Protein AF-A0A945UBG1-F1 (afdb_monomer_lite)

Secondary structure (DSSP, 8-state):
----EEEEE---SSS---EEEE-----PPPSEEE-HHHHHTS-EE-GGG-EEEEEEETTEEEEEETT-SEEEEEEEEE-SS--TTPEEEEEEEEEEEE--SS--EEEEEE--GGGGSS--TT--SS---EE--HHHHSHHHH-TT-EEEEEEEE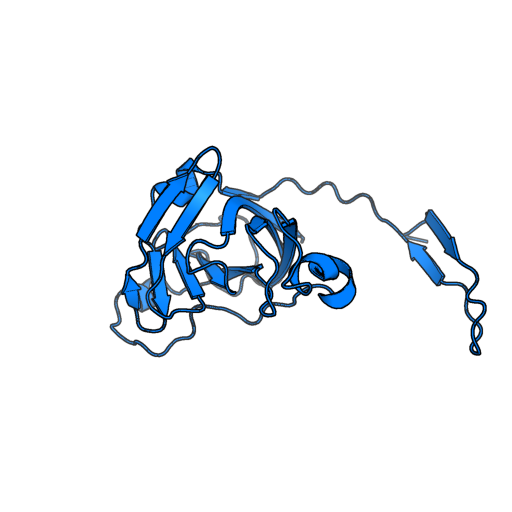EEEE--S-SEEEEEEESTTTTTTEEEEEEEEEEE-

Foldseek 3Di:
DQWDFPDWDADPDPDDDIDTDTDDDDPWDFPDKCFQVNVQVFWKAFQLGFTKDWDDDDLFIAIADDPGQKIWTPDKDFDPPADQPKKKKKWWKKWFQFADQKDKDKAKEADDPVVVPDSPSPDPLHDDKDWDPCVVQPVRNNHRHDGGDIHTTIIMDGHHDHRIMMMMMGIVSHPRRMGTGIMTMTIGD

Sequence (189 aa):
DKFEPVVSYENNGVRPSKVHIFKRKVELKPIIHLNQQNLSMTNYFGNFGKSCKAQIAGQGIKMECDSSPISCANQVLTFSEVAKSDLQFVLFHHINNKGTKTVSHASMKSMDVSLLNEKNKNSDPIPDTYILNQLVSNIYDLDVHRKDVDLIDISLQKMGSGKSVLFCMKGKLFEDNSLIEGAKVFNWK

pLDDT: mean 77.67, std 12.35, range [45.94, 94.12]

Structure (mmCIF, N/CA/C/O backbone):
data_AF-A0A945UBG1-F1
#
_entry.id   AF-A0A945UBG1-F1
#
loop_
_atom_site.group_PDB
_atom_site.id
_atom_site.type_symbol
_atom_site.label_atom_id
_atom_site.label_alt_id
_atom_site.label_comp_id
_atom_site.label_asym_id
_atom_site.label_entity_id
_atom_site.label_seq_id
_atom_site.pdbx_PDB_ins_code
_atom_site.Cartn_x
_atom_site.Cartn_y
_atom_site.Cartn_z
_atom_site.occupancy
_atom_site.B_iso_or_equiv
_atom_site.auth_seq_id
_atom_site.auth_comp_id
_atom_site.auth_asym_id
_atom_site.auth_atom_id
_atom_site.pdbx_PDB_model_num
ATOM 1 N N . ASP A 1 1 ? 25.593 -2.494 -22.805 1.00 49.12 1 ASP A N 1
ATOM 2 C CA . ASP A 1 1 ? 24.623 -3.602 -22.672 1.00 49.12 1 ASP A CA 1
ATOM 3 C C . ASP A 1 1 ? 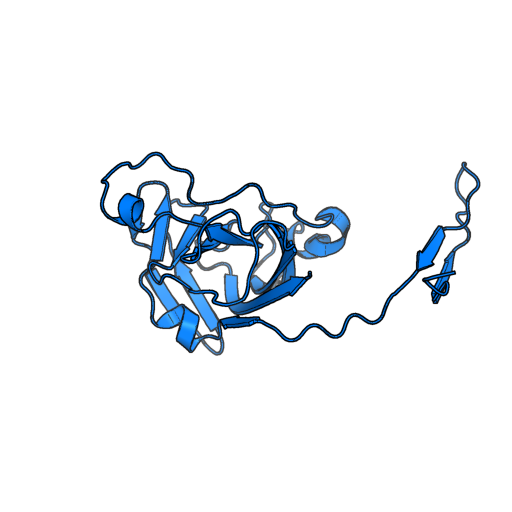24.434 -4.058 -21.230 1.00 49.12 1 ASP A C 1
ATOM 5 O O . ASP A 1 1 ? 25.110 -4.969 -20.782 1.00 49.12 1 ASP A O 1
ATOM 9 N N . LYS A 1 2 ? 23.554 -3.401 -20.457 1.00 53.53 2 LYS A N 1
ATOM 10 C CA . LYS A 1 2 ? 23.225 -3.814 -19.068 1.00 53.53 2 LYS A CA 1
ATOM 11 C C . LYS A 1 2 ? 21.831 -4.431 -18.917 1.00 53.53 2 LYS A C 1
ATOM 13 O O . LYS A 1 2 ? 21.455 -4.813 -17.812 1.00 53.53 2 LYS A O 1
ATOM 18 N N . PHE A 1 3 ? 21.071 -4.504 -20.004 1.00 53.41 3 PHE A N 1
ATOM 19 C CA . PHE A 1 3 ? 19.727 -5.053 -20.007 1.00 53.41 3 PHE A CA 1
ATOM 20 C C . PHE A 1 3 ? 19.468 -5.749 -21.340 1.00 53.41 3 PHE A C 1
ATOM 22 O O . PHE A 1 3 ? 19.683 -5.148 -22.391 1.00 53.41 3 PHE A O 1
ATOM 29 N N . GLU A 1 4 ? 18.995 -6.991 -21.291 1.00 58.69 4 GLU A N 1
ATOM 30 C CA . GLU A 1 4 ? 18.536 -7.706 -22.480 1.00 58.69 4 GLU A CA 1
ATOM 31 C C . GLU A 1 4 ? 17.057 -7.369 -22.744 1.00 58.69 4 GLU A C 1
ATOM 33 O O . GLU A 1 4 ? 16.262 -7.287 -21.794 1.00 58.69 4 GLU A O 1
ATOM 38 N N . PRO A 1 5 ? 16.666 -7.119 -24.007 1.00 58.59 5 PRO A N 1
ATOM 39 C CA . PRO A 1 5 ? 15.271 -6.902 -24.356 1.00 58.59 5 PRO A CA 1
ATOM 40 C C . PRO A 1 5 ? 14.502 -8.212 -24.165 1.00 58.59 5 PRO A C 1
ATOM 42 O O . PRO A 1 5 ? 14.772 -9.210 -24.824 1.00 58.59 5 PRO A O 1
ATOM 45 N N . VAL A 1 6 ? 13.523 -8.205 -23.264 1.00 60.06 6 VAL A N 1
ATOM 46 C CA . VAL A 1 6 ? 12.708 -9.390 -22.952 1.00 60.06 6 VAL A CA 1
ATOM 47 C C . VAL A 1 6 ? 11.572 -9.559 -23.952 1.00 60.06 6 VAL A C 1
ATOM 49 O O . VAL A 1 6 ? 11.112 -10.669 -24.187 1.00 60.06 6 VAL A O 1
ATOM 52 N N . VAL A 1 7 ? 11.101 -8.457 -24.534 1.00 64.44 7 VAL A N 1
ATOM 53 C CA . VAL A 1 7 ? 10.042 -8.445 -25.543 1.00 64.44 7 VAL A CA 1
ATOM 54 C C . VAL A 1 7 ? 10.109 -7.122 -26.308 1.00 64.44 7 VAL A C 1
ATOM 56 O O . VAL A 1 7 ? 10.505 -6.092 -25.753 1.00 64.44 7 VAL A O 1
ATOM 59 N N . SER A 1 8 ? 9.730 -7.151 -27.584 1.00 60.97 8 SER A N 1
ATOM 60 C CA . SER A 1 8 ? 9.598 -5.960 -28.425 1.00 60.97 8 SER A CA 1
ATOM 61 C C . SER A 1 8 ? 8.222 -5.964 -29.079 1.00 60.97 8 SER A C 1
ATOM 63 O O . SER A 1 8 ? 7.836 -6.970 -29.667 1.00 60.97 8 SER A O 1
ATOM 65 N N . TYR A 1 9 ? 7.494 -4.855 -28.976 1.00 65.31 9 TYR A N 1
ATOM 66 C CA . TYR A 1 9 ? 6.191 -4.694 -29.624 1.00 65.31 9 TYR A CA 1
ATOM 67 C C . TYR A 1 9 ? 6.296 -3.709 -30.784 1.00 65.31 9 TYR A C 1
ATOM 69 O O . TYR A 1 9 ? 6.924 -2.653 -30.652 1.00 65.31 9 TYR A O 1
ATOM 77 N N . GLU A 1 10 ? 5.652 -4.032 -31.904 1.00 60.25 10 GLU A N 1
ATOM 78 C CA . GLU A 1 10 ? 5.421 -3.066 -32.975 1.00 60.25 10 GLU A CA 1
ATOM 79 C C . GLU A 1 10 ? 4.203 -2.206 -32.629 1.00 60.25 10 GLU A C 1
ATOM 81 O O . GLU A 1 10 ? 3.125 -2.710 -32.315 1.00 60.25 10 GLU A O 1
ATOM 86 N N . ASN A 1 11 ? 4.397 -0.887 -32.634 1.00 55.72 11 ASN A N 1
ATOM 87 C CA . ASN A 1 11 ? 3.319 0.076 -32.470 1.00 55.72 11 ASN A CA 1
ATOM 88 C C . ASN A 1 11 ? 2.742 0.401 -33.853 1.00 55.72 11 ASN A C 1
ATOM 90 O O . ASN A 1 11 ? 3.417 1.037 -34.658 1.00 55.72 11 ASN A O 1
ATOM 94 N N . ASN A 1 12 ? 1.496 -0.006 -34.107 1.00 61.22 12 ASN A N 1
ATOM 95 C CA . ASN A 1 12 ? 0.795 0.230 -35.377 1.00 61.22 12 ASN A CA 1
ATOM 96 C C . ASN A 1 12 ? 0.107 1.614 -35.458 1.00 61.22 12 ASN A C 1
ATOM 98 O O . ASN A 1 12 ? -0.751 1.829 -36.310 1.00 61.22 12 ASN A O 1
ATOM 102 N N . GLY A 1 13 ? 0.427 2.548 -34.554 1.00 67.56 13 GLY A N 1
ATOM 103 C CA . GLY A 1 13 ? -0.081 3.925 -34.564 1.00 67.56 13 GLY A CA 1
ATOM 104 C C . GLY A 1 13 ? 0.720 4.904 -35.441 1.00 67.56 13 GLY A C 1
ATOM 105 O O . GLY A 1 13 ? 1.699 4.555 -36.088 1.00 67.56 13 GLY A O 1
ATOM 106 N N . VAL A 1 14 ? 0.328 6.186 -35.417 1.00 58.00 14 VAL A N 1
ATOM 107 C CA . VAL A 1 14 ? 0.830 7.278 -36.295 1.00 58.00 14 VAL A CA 1
ATOM 108 C C . VAL A 1 14 ? 2.257 7.766 -35.944 1.00 58.00 14 VAL A C 1
ATOM 110 O O . VAL A 1 14 ? 2.721 8.784 -36.448 1.00 58.00 14 VAL A O 1
ATOM 113 N N . ARG A 1 15 ? 2.999 7.073 -35.071 1.00 49.59 15 ARG A N 1
ATOM 114 C CA . ARG A 1 15 ? 4.408 7.391 -34.768 1.00 49.59 15 ARG A CA 1
ATOM 115 C C . ARG A 1 15 ? 5.256 6.120 -34.790 1.00 49.59 15 ARG A C 1
ATOM 117 O O . ARG A 1 15 ? 4.857 5.139 -34.164 1.00 49.59 15 ARG A O 1
ATOM 124 N N . PRO A 1 16 ? 6.441 6.131 -35.427 1.00 56.72 16 PRO A N 1
ATOM 125 C CA . PRO A 1 16 ? 7.322 4.981 -35.411 1.00 56.72 16 PRO A CA 1
ATOM 126 C C . PRO A 1 16 ? 8.044 4.941 -34.068 1.00 56.72 16 PRO A C 1
ATOM 128 O O . PRO A 1 16 ? 8.707 5.902 -33.683 1.00 56.72 16 PRO A O 1
ATOM 131 N N . SER A 1 17 ? 7.934 3.835 -33.345 1.00 55.47 17 SER A N 1
ATOM 132 C CA . SER A 1 17 ? 9.057 3.264 -32.590 1.00 55.47 17 SER A CA 1
ATOM 133 C C . SER A 1 17 ? 8.600 1.988 -31.900 1.00 55.47 17 SER A C 1
ATOM 135 O O . SER A 1 17 ? 7.594 1.956 -31.193 1.00 55.47 17 SER A O 1
ATOM 137 N N . LYS A 1 18 ? 9.356 0.917 -32.132 1.00 60.72 18 LYS A N 1
ATOM 138 C CA . LYS A 1 18 ? 9.233 -0.337 -31.395 1.00 60.72 18 LYS A CA 1
ATOM 139 C C . LYS A 1 18 ? 9.393 -0.051 -29.902 1.00 60.72 18 LYS A C 1
ATOM 141 O O . LYS A 1 18 ? 10.316 0.657 -29.502 1.00 60.72 18 LYS A O 1
ATOM 146 N N . VAL A 1 19 ? 8.499 -0.595 -29.081 1.00 60.91 19 VAL A N 1
ATOM 147 C CA . VAL A 1 19 ? 8.633 -0.515 -27.622 1.00 60.91 19 VAL A CA 1
ATOM 148 C C . VAL A 1 19 ? 9.476 -1.697 -27.177 1.00 60.91 19 VAL A C 1
ATOM 150 O O . VAL A 1 19 ? 9.047 -2.844 -27.301 1.00 60.91 19 VAL A O 1
ATOM 153 N N . HIS A 1 20 ? 10.670 -1.417 -26.664 1.00 65.94 20 HIS A N 1
ATOM 154 C CA . HIS A 1 20 ? 11.561 -2.424 -26.099 1.00 65.94 20 HIS A CA 1
ATOM 155 C C . HIS A 1 20 ? 11.391 -2.466 -24.582 1.00 65.94 20 HIS A C 1
ATOM 157 O O . HIS A 1 20 ? 11.593 -1.460 -23.901 1.00 65.94 20 HIS A O 1
ATOM 163 N N . ILE A 1 21 ? 11.028 -3.633 -24.047 1.00 65.94 21 ILE A N 1
ATOM 164 C CA . ILE A 1 21 ? 10.964 -3.845 -22.601 1.00 65.94 21 ILE A CA 1
ATOM 165 C C . ILE A 1 21 ? 12.249 -4.520 -22.151 1.00 65.94 21 ILE A C 1
ATOM 167 O O . ILE A 1 21 ? 12.529 -5.667 -22.495 1.00 65.94 21 ILE A O 1
ATOM 171 N N . PHE A 1 22 ? 12.989 -3.814 -21.315 1.00 68.44 22 PHE A N 1
ATOM 172 C CA . PHE A 1 22 ? 14.193 -4.296 -20.665 1.00 68.44 22 PHE A CA 1
ATOM 173 C C . PHE A 1 22 ? 13.849 -4.689 -19.231 1.00 68.44 22 PHE A C 1
ATOM 175 O O . PHE A 1 22 ? 13.296 -3.879 -18.486 1.00 68.44 22 PHE A O 1
ATOM 182 N N . LYS A 1 23 ? 14.155 -5.926 -18.827 1.00 64.62 23 LYS A N 1
ATOM 183 C CA . LYS A 1 23 ? 13.984 -6.361 -17.432 1.00 64.62 23 LYS A CA 1
ATOM 184 C C . LYS A 1 23 ? 15.342 -6.682 -16.834 1.00 64.62 23 LYS A C 1
ATOM 186 O O . LYS A 1 23 ? 16.200 -7.263 -17.488 1.00 64.62 23 LYS A O 1
ATOM 191 N N . ARG A 1 24 ? 15.519 -6.342 -15.562 1.00 63.97 24 ARG A N 1
ATOM 192 C CA . ARG A 1 24 ? 16.642 -6.807 -14.750 1.00 63.97 24 ARG A CA 1
ATOM 193 C C . ARG A 1 24 ? 16.079 -7.628 -13.612 1.00 63.97 24 ARG A C 1
ATOM 195 O O . ARG A 1 24 ? 15.171 -7.168 -12.923 1.00 63.97 24 ARG A O 1
ATOM 202 N N . LYS A 1 25 ? 16.616 -8.833 -13.411 1.00 68.56 25 LYS A N 1
ATOM 203 C CA . LYS A 1 25 ? 16.320 -9.591 -12.200 1.00 68.56 25 LYS A CA 1
ATOM 204 C C . LYS A 1 25 ? 16.902 -8.816 -11.026 1.00 68.56 25 LYS A C 1
ATOM 206 O O . LYS A 1 25 ? 18.102 -8.556 -10.964 1.00 68.56 25 LYS A O 1
ATOM 211 N N . VAL A 1 26 ? 16.016 -8.410 -10.140 1.00 64.81 26 VAL A N 1
ATOM 212 C CA . VAL A 1 26 ? 16.330 -7.651 -8.947 1.00 64.81 26 VAL A CA 1
ATOM 213 C C . VAL A 1 26 ? 15.961 -8.554 -7.776 1.00 64.81 26 VAL A C 1
ATOM 215 O O . VAL A 1 26 ? 14.788 -8.712 -7.452 1.00 64.81 26 VAL A O 1
ATOM 218 N N . GLU A 1 27 ? 16.953 -9.233 -7.199 1.00 73.88 27 GLU A N 1
ATOM 219 C CA . GLU A 1 27 ? 16.743 -10.014 -5.979 1.00 73.88 27 GLU A CA 1
ATOM 220 C C . GLU A 1 27 ? 16.746 -9.064 -4.784 1.00 73.88 27 GLU A C 1
ATOM 222 O O . GLU A 1 27 ? 17.784 -8.782 -4.192 1.00 73.88 27 GLU A O 1
ATOM 227 N N . LEU A 1 28 ? 15.566 -8.541 -4.452 1.00 77.94 28 LEU A N 1
ATOM 228 C CA . LEU A 1 28 ? 15.353 -7.782 -3.227 1.00 77.94 28 LEU A CA 1
ATOM 229 C C . LEU A 1 28 ? 14.648 -8.662 -2.212 1.00 77.94 28 LEU A C 1
ATOM 231 O O . LEU A 1 28 ? 13.561 -9.182 -2.463 1.00 77.94 28 LEU A O 1
ATOM 235 N N . LYS A 1 29 ? 15.261 -8.796 -1.038 1.00 85.75 29 LYS A N 1
ATOM 236 C CA . LYS A 1 29 ? 14.573 -9.314 0.141 1.00 85.75 29 LYS A CA 1
ATOM 237 C C . LYS A 1 29 ? 13.854 -8.151 0.825 1.00 85.75 29 LYS A C 1
ATOM 239 O O . LYS A 1 29 ? 14.426 -7.059 0.889 1.00 85.75 29 LYS A O 1
ATOM 244 N N . PRO A 1 30 ? 12.619 -8.353 1.312 1.00 89.19 30 PRO A N 1
ATOM 245 C CA . PRO A 1 30 ? 11.946 -7.314 2.065 1.00 89.19 30 PRO A CA 1
ATOM 246 C C . PRO A 1 30 ? 12.743 -7.033 3.340 1.00 89.19 30 PRO A C 1
ATOM 248 O O . PRO A 1 30 ? 13.136 -7.960 4.047 1.00 89.19 30 PRO A O 1
ATOM 251 N N . ILE A 1 31 ? 12.981 -5.756 3.624 1.00 89.81 31 ILE A N 1
ATOM 252 C CA . ILE A 1 31 ? 13.591 -5.316 4.884 1.00 89.81 31 ILE A CA 1
ATOM 253 C C . ILE A 1 31 ? 12.572 -5.373 6.027 1.00 89.81 31 ILE A C 1
ATOM 255 O O . ILE A 1 31 ? 12.950 -5.541 7.180 1.00 89.81 31 ILE A O 1
ATOM 259 N N . ILE A 1 32 ? 11.279 -5.258 5.698 1.00 89.50 32 ILE A N 1
ATOM 260 C CA . ILE A 1 32 ? 10.151 -5.404 6.618 1.00 89.50 32 ILE A CA 1
ATOM 261 C C . ILE A 1 32 ? 9.006 -6.118 5.901 1.00 89.50 32 ILE A C 1
ATOM 263 O O . ILE A 1 32 ? 8.709 -5.839 4.736 1.00 89.50 32 ILE A O 1
ATOM 267 N N . HIS A 1 33 ? 8.333 -7.002 6.635 1.00 92.38 33 HIS A N 1
ATOM 268 C CA . HIS A 1 33 ? 7.057 -7.595 6.259 1.00 92.38 33 HIS A CA 1
ATOM 269 C C . HIS A 1 33 ? 6.054 -7.332 7.384 1.00 92.38 33 HIS A C 1
ATOM 271 O O . HIS A 1 33 ? 6.176 -7.904 8.463 1.00 92.38 33 HIS A O 1
ATOM 277 N N . LEU A 1 34 ? 5.097 -6.439 7.137 1.00 91.06 34 LEU A N 1
ATOM 278 C CA . LEU A 1 34 ? 3.986 -6.154 8.036 1.00 91.06 34 LEU A CA 1
ATOM 279 C C . LEU A 1 34 ? 2.846 -7.106 7.687 1.00 91.06 34 LEU A C 1
ATOM 281 O O . LEU A 1 34 ? 2.142 -6.891 6.701 1.00 91.06 34 LEU A O 1
ATOM 285 N N . ASN A 1 35 ? 2.706 -8.176 8.464 1.00 90.12 35 ASN A N 1
ATOM 286 C CA . ASN A 1 35 ? 1.589 -9.108 8.339 1.00 90.12 35 ASN A CA 1
ATOM 287 C C . ASN A 1 35 ? 0.377 -8.633 9.163 1.00 90.12 35 ASN A C 1
ATOM 289 O O . ASN A 1 35 ? 0.442 -7.614 9.854 1.00 90.12 35 ASN A O 1
ATOM 293 N N . GLN A 1 36 ? -0.711 -9.406 9.138 1.00 88.88 36 GLN A N 1
ATOM 294 C CA . GLN A 1 36 ? -1.914 -9.141 9.929 1.00 88.88 36 GLN A CA 1
ATOM 295 C C . GLN A 1 36 ? -1.616 -8.825 11.400 1.00 88.88 36 GLN A C 1
ATOM 297 O O . GLN A 1 36 ? -2.142 -7.847 11.918 1.00 88.88 36 GLN A O 1
ATOM 302 N N . GLN A 1 37 ? -0.755 -9.606 12.061 1.00 85.12 37 GLN A N 1
ATOM 303 C CA . GLN A 1 37 ? -0.417 -9.406 13.470 1.00 85.12 37 GLN A CA 1
ATOM 304 C C . GLN A 1 37 ? 0.337 -8.088 13.685 1.00 85.12 37 GLN A C 1
ATOM 306 O O . GLN A 1 37 ? 0.026 -7.343 14.612 1.00 85.12 37 GLN A O 1
ATOM 311 N N . ASN A 1 38 ? 1.314 -7.771 12.829 1.00 87.56 38 ASN A N 1
ATOM 312 C CA . ASN A 1 38 ? 2.034 -6.499 12.904 1.00 87.56 38 ASN A CA 1
ATOM 313 C C . ASN A 1 38 ? 1.087 -5.312 12.728 1.00 87.56 38 ASN A C 1
ATOM 315 O O . ASN A 1 38 ? 1.205 -4.331 13.451 1.00 87.56 38 ASN A O 1
ATOM 319 N N . LEU A 1 39 ? 0.146 -5.417 11.792 1.00 85.94 39 LEU A N 1
ATOM 320 C CA . LEU A 1 39 ? -0.830 -4.370 11.523 1.00 85.94 39 LEU A CA 1
ATOM 321 C C . LEU A 1 39 ? -1.864 -4.261 12.662 1.00 85.94 39 LEU A C 1
ATOM 323 O O . LEU A 1 39 ? -2.184 -3.165 13.111 1.00 85.94 39 LEU A O 1
ATOM 327 N N . SER A 1 40 ? -2.336 -5.378 13.218 1.00 80.62 40 SER A N 1
ATOM 328 C CA . SER A 1 40 ? -3.372 -5.383 14.259 1.00 80.62 40 SER A CA 1
ATOM 329 C C . SER A 1 40 ? -2.886 -4.950 15.645 1.00 80.62 40 SER A C 1
ATOM 331 O O . SER A 1 40 ? -3.697 -4.545 16.469 1.00 80.62 40 SER A O 1
ATOM 333 N N . MET A 1 41 ? -1.587 -5.063 15.944 1.00 71.12 41 MET A N 1
ATOM 334 C CA . MET A 1 41 ? -1.031 -4.732 17.269 1.00 71.12 41 MET A CA 1
ATOM 335 C C . MET A 1 41 ? -0.884 -3.225 17.526 1.00 71.12 41 MET A C 1
ATOM 337 O O . MET A 1 41 ? -0.390 -2.829 18.583 1.00 71.12 41 MET A O 1
ATOM 341 N N . THR A 1 42 ? -1.282 -2.371 16.582 1.00 69.00 42 THR A N 1
ATOM 342 C CA . THR A 1 42 ? -1.020 -0.933 16.653 1.00 69.00 42 THR A CA 1
ATOM 343 C C . THR A 1 42 ? -2.311 -0.133 16.731 1.00 69.00 42 THR A C 1
ATOM 345 O O . THR A 1 42 ? -3.307 -0.446 16.081 1.00 69.00 42 THR A O 1
ATOM 348 N N . ASN A 1 43 ? -2.289 0.932 17.531 1.00 81.06 43 ASN A N 1
ATOM 349 C CA . ASN A 1 43 ? -3.299 1.974 17.421 1.00 81.06 43 ASN A CA 1
ATOM 350 C C . ASN A 1 43 ? -3.008 2.803 16.177 1.00 81.06 43 ASN A C 1
ATOM 352 O O . ASN A 1 43 ? -1.849 3.115 15.895 1.00 81.06 43 ASN A O 1
ATOM 356 N N . TYR A 1 44 ? -4.062 3.230 15.502 1.00 84.31 44 TYR A N 1
ATOM 357 C CA . TYR A 1 44 ? -3.952 4.054 14.315 1.00 84.31 44 TYR A CA 1
ATOM 358 C C . TYR A 1 44 ? -4.518 5.444 14.561 1.00 84.31 44 TYR A C 1
ATOM 360 O O . TYR A 1 44 ? -5.423 5.633 15.380 1.00 84.31 44 TYR A O 1
ATOM 368 N N . PHE A 1 45 ? -3.995 6.421 13.833 1.00 81.44 45 PHE A N 1
ATOM 369 C CA . PHE A 1 45 ? -4.534 7.771 13.818 1.00 81.44 45 PHE A CA 1
ATOM 370 C C . PHE A 1 45 ? -4.644 8.295 12.392 1.00 81.44 45 PHE A C 1
ATOM 372 O O . PHE A 1 45 ? -3.790 8.035 11.548 1.00 81.44 45 PHE A O 1
ATOM 379 N N . GLY A 1 46 ? -5.707 9.043 12.135 1.00 76.38 46 GLY A N 1
ATOM 380 C CA . GLY A 1 46 ? -5.934 9.736 10.881 1.00 76.38 46 GLY A CA 1
ATOM 381 C C . GLY A 1 46 ? -5.583 11.218 10.953 1.00 76.38 46 GLY A C 1
ATOM 382 O O . GLY A 1 46 ? -4.910 11.696 11.873 1.00 76.38 46 GLY A O 1
ATOM 383 N N . ASN A 1 47 ? -6.086 11.967 9.977 1.00 68.81 47 ASN A N 1
ATOM 384 C CA . ASN A 1 47 ? -5.919 13.407 9.878 1.00 68.81 47 ASN A CA 1
ATOM 385 C C . ASN A 1 47 ? -6.299 14.095 11.196 1.00 68.81 47 ASN A C 1
ATOM 387 O O . ASN A 1 47 ? -7.325 13.793 11.812 1.00 68.81 47 ASN A O 1
ATOM 391 N N . PHE A 1 48 ? -5.457 15.043 11.615 1.00 64.19 48 PHE A N 1
ATOM 392 C CA . PHE A 1 48 ? -5.616 15.824 12.847 1.00 64.19 48 PHE A CA 1
ATOM 393 C C . PHE A 1 48 ? -5.536 15.012 14.155 1.00 64.19 48 PHE A C 1
ATOM 395 O O . PHE A 1 48 ? -5.962 15.500 15.206 1.00 64.19 48 PHE A O 1
ATOM 402 N N . GLY A 1 49 ? -4.975 13.796 14.108 1.00 67.56 49 GLY A N 1
ATOM 403 C CA . GLY A 1 49 ? -4.729 12.954 15.284 1.00 67.56 49 GLY A CA 1
ATOM 404 C C . GLY A 1 49 ? -5.966 12.222 15.809 1.00 67.56 49 GLY A C 1
ATOM 405 O O . GLY A 1 49 ? -5.964 11.772 16.953 1.00 67.56 49 GLY A O 1
ATOM 406 N N . LYS A 1 50 ? -7.035 12.117 15.008 1.00 75.56 50 LYS A N 1
ATOM 407 C CA . LYS A 1 50 ? -8.223 11.329 15.368 1.00 75.56 50 LYS A CA 1
ATOM 408 C C . LYS A 1 50 ? -7.893 9.840 15.355 1.00 75.56 50 LYS A C 1
ATOM 410 O O . LYS A 1 50 ? -7.282 9.369 14.403 1.00 75.56 50 LYS A O 1
ATOM 415 N N . SER A 1 51 ? -8.315 9.100 16.374 1.00 80.44 51 SER A N 1
ATOM 416 C CA . SER A 1 51 ? -8.093 7.653 16.433 1.00 80.44 51 SER A CA 1
ATOM 417 C C . SER A 1 51 ? -8.851 6.922 15.325 1.00 80.44 51 SER A C 1
ATOM 419 O O . SER A 1 51 ? -10.009 7.227 15.050 1.00 80.44 51 SER A O 1
ATOM 421 N N . CYS A 1 52 ? -8.197 5.930 14.734 1.00 81.75 52 CYS A N 1
ATOM 422 C CA . CYS A 1 52 ? -8.806 4.957 13.839 1.00 81.75 52 CYS A CA 1
ATOM 423 C C . CYS A 1 52 ? -8.918 3.610 14.554 1.00 81.75 52 CYS A C 1
ATOM 425 O O . CYS A 1 52 ? -8.041 3.241 15.339 1.00 81.75 52 CYS A O 1
ATOM 427 N N . LYS A 1 53 ? -9.979 2.861 14.265 1.00 83.12 53 LYS A N 1
ATOM 428 C CA . LYS A 1 53 ? -10.177 1.506 14.781 1.00 83.12 53 LYS A CA 1
ATOM 429 C C . LYS A 1 53 ? -9.675 0.507 13.750 1.00 83.12 53 LYS A C 1
ATOM 431 O O . LYS A 1 53 ? -10.128 0.531 12.610 1.00 83.12 53 LYS A O 1
ATOM 436 N N . ALA A 1 54 ? -8.773 -0.376 14.161 1.00 85.94 54 ALA A N 1
ATOM 437 C CA . ALA A 1 54 ? -8.385 -1.543 13.382 1.00 85.94 54 ALA A CA 1
ATOM 438 C C . ALA A 1 54 ? -9.045 -2.789 13.978 1.00 85.94 54 ALA A C 1
ATOM 440 O O . ALA A 1 54 ? -9.067 -2.962 15.197 1.00 85.94 54 ALA A O 1
ATOM 441 N N . GLN A 1 55 ? -9.591 -3.648 13.124 1.00 87.62 55 GLN A N 1
ATOM 442 C CA . GLN A 1 55 ? -10.226 -4.901 13.517 1.00 87.62 55 GLN A CA 1
ATOM 443 C C . GLN A 1 55 ? -9.660 -6.040 12.679 1.00 87.62 55 GLN A C 1
ATOM 445 O O . GLN A 1 55 ? -9.488 -5.912 11.468 1.00 87.62 55 G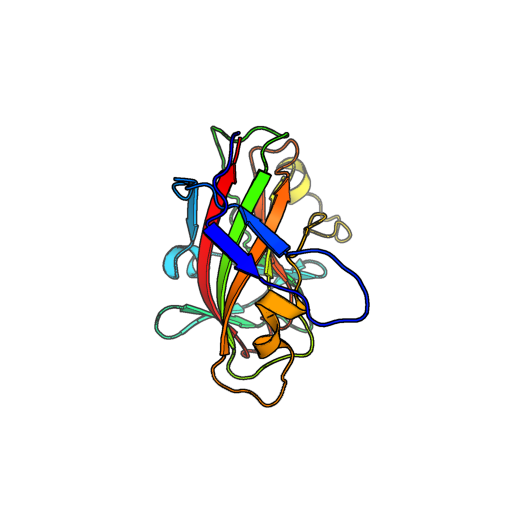LN A O 1
ATOM 450 N N . ILE A 1 56 ? -9.373 -7.165 13.327 1.00 89.25 56 ILE A N 1
ATOM 451 C CA . ILE A 1 56 ? -8.960 -8.389 12.643 1.00 89.25 56 ILE A CA 1
ATOM 452 C C . ILE A 1 56 ? -10.162 -8.940 11.872 1.00 89.25 56 ILE A C 1
ATOM 454 O O . ILE A 1 56 ? -11.229 -9.141 12.449 1.00 89.25 56 ILE A O 1
ATOM 458 N N . ALA A 1 57 ? -9.981 -9.206 10.580 1.00 88.44 57 ALA A N 1
ATOM 459 C CA . ALA A 1 57 ? -11.008 -9.768 9.714 1.00 88.44 57 ALA A CA 1
ATOM 460 C C . ALA A 1 57 ? -10.388 -10.837 8.803 1.00 88.44 57 ALA A C 1
ATOM 462 O O . ALA A 1 57 ? -9.606 -10.529 7.909 1.00 88.44 57 ALA A O 1
ATOM 463 N N . GLY A 1 58 ? -10.718 -12.112 9.024 1.00 88.50 58 GLY A N 1
ATOM 464 C CA . GLY A 1 58 ? -10.141 -13.210 8.242 1.00 88.50 58 GLY A CA 1
ATOM 465 C C . GLY A 1 58 ? -8.611 -13.235 8.329 1.00 88.50 58 GLY A C 1
ATOM 466 O O . GLY A 1 58 ? -8.065 -13.359 9.423 1.00 88.50 58 GLY A O 1
ATOM 467 N N . GLN A 1 59 ? -7.931 -13.110 7.184 1.00 88.12 59 GLN A N 1
ATOM 468 C CA . GLN A 1 59 ? -6.462 -13.091 7.082 1.00 88.12 59 GLN A CA 1
ATOM 469 C C . GLN A 1 59 ? -5.850 -11.679 7.081 1.00 88.12 59 GLN A C 1
ATOM 471 O O . GLN A 1 59 ? -4.630 -11.545 7.055 1.00 88.12 59 GLN A O 1
ATOM 476 N N . GLY A 1 60 ? -6.673 -10.629 7.143 1.00 90.81 60 GLY A N 1
ATOM 477 C CA . GLY A 1 60 ? -6.219 -9.240 7.132 1.00 90.81 60 GLY A CA 1
ATOM 478 C C . GLY A 1 60 ? -6.787 -8.408 8.278 1.00 90.81 60 GLY A C 1
ATOM 479 O O . GLY A 1 60 ? -7.347 -8.930 9.249 1.00 90.81 60 GLY A O 1
ATOM 480 N N . ILE A 1 61 ? -6.640 -7.092 8.167 1.00 90.00 61 ILE A N 1
ATOM 481 C CA . ILE A 1 61 ? -7.298 -6.126 9.046 1.00 90.00 61 ILE A CA 1
ATOM 482 C C . ILE A 1 61 ? -8.233 -5.225 8.243 1.00 90.00 61 ILE A C 1
ATOM 484 O O . ILE A 1 61 ? -7.943 -4.863 7.104 1.00 90.00 61 ILE A O 1
ATOM 488 N N . LYS A 1 62 ? -9.346 -4.831 8.852 1.00 89.00 62 LYS A N 1
ATOM 489 C CA . LYS A 1 62 ? -10.164 -3.712 8.389 1.00 89.00 62 LYS A CA 1
ATOM 490 C C . LYS A 1 62 ? -9.897 -2.498 9.253 1.00 89.00 62 LYS A C 1
ATOM 492 O O . LYS A 1 62 ? -9.621 -2.629 10.446 1.00 89.00 62 LYS A O 1
ATOM 497 N N . MET A 1 63 ? -9.978 -1.322 8.644 1.00 85.25 63 MET A N 1
ATOM 498 C CA . MET A 1 63 ? -9.737 -0.068 9.337 1.00 85.25 63 MET A CA 1
ATOM 499 C C . MET A 1 63 ? -10.864 0.930 9.103 1.00 85.25 63 MET A C 1
ATOM 501 O O . MET A 1 63 ? -11.290 1.185 7.977 1.00 85.25 63 MET A O 1
ATOM 505 N N . GLU A 1 64 ? -11.302 1.535 10.196 1.00 83.44 64 GLU A N 1
ATOM 506 C CA . GLU A 1 64 ? -12.342 2.547 10.232 1.00 83.44 64 GLU A CA 1
ATOM 507 C C . GLU A 1 64 ? -11.759 3.838 10.817 1.00 83.44 64 GLU A C 1
ATOM 509 O O . GLU A 1 64 ? -11.241 3.855 11.937 1.00 83.44 64 GLU A O 1
ATOM 514 N N . CYS A 1 65 ? -11.816 4.921 10.044 1.00 77.06 65 CYS A N 1
ATOM 515 C CA . CYS A 1 65 ? -11.349 6.242 10.447 1.00 77.06 65 CYS A CA 1
ATOM 516 C C . CYS A 1 65 ? -12.438 7.273 10.147 1.00 77.06 65 CYS A C 1
ATOM 518 O O . CYS A 1 65 ? -12.818 7.437 8.987 1.00 77.06 65 CYS A O 1
ATOM 520 N N . ASP A 1 66 ? -12.883 8.023 11.154 1.00 74.50 66 ASP A N 1
ATOM 521 C CA . ASP A 1 66 ? -13.919 9.045 10.980 1.00 74.50 66 ASP A CA 1
ATOM 522 C C . ASP A 1 66 ? -13.456 10.170 10.041 1.00 74.50 66 ASP A C 1
ATOM 524 O O . ASP A 1 66 ? -12.733 11.090 10.445 1.00 74.50 66 ASP A O 1
ATOM 528 N N . SER A 1 67 ? -13.918 10.124 8.785 1.00 68.44 67 SER A N 1
ATOM 529 C CA . SER A 1 67 ? -13.669 11.149 7.758 1.00 68.44 67 SER A CA 1
ATOM 530 C C . SER A 1 67 ? -12.182 11.450 7.518 1.00 68.44 67 SER A C 1
ATOM 532 O O . SER A 1 67 ? -11.809 12.596 7.255 1.00 68.44 67 SER A O 1
ATOM 534 N N . SER A 1 68 ? -11.317 10.435 7.613 1.00 71.88 68 SER A N 1
ATOM 535 C CA . SER A 1 68 ? -9.888 10.580 7.327 1.00 71.88 68 SER A CA 1
ATOM 536 C C . SER A 1 68 ? -9.476 9.760 6.101 1.00 71.88 68 SER A C 1
ATOM 538 O O . SER A 1 68 ? -9.546 8.535 6.153 1.00 71.88 68 SER A O 1
ATOM 540 N N . PRO A 1 69 ? -8.973 10.386 5.019 1.00 75.00 69 PRO A N 1
ATOM 541 C CA . PRO A 1 69 ? -8.415 9.678 3.862 1.00 75.00 69 PRO A CA 1
ATOM 542 C C . PRO A 1 69 ? -7.038 9.046 4.139 1.00 75.00 69 PRO A C 1
ATOM 544 O O . PRO A 1 69 ? -6.400 8.540 3.216 1.00 75.00 69 PRO A O 1
ATOM 547 N N . ILE A 1 70 ? -6.539 9.155 5.373 1.00 81.56 70 ILE A N 1
ATOM 548 C CA . ILE A 1 70 ? -5.208 8.731 5.807 1.00 81.56 70 ILE A CA 1
ATOM 549 C C . ILE A 1 70 ? -5.326 8.016 7.154 1.00 81.56 70 ILE A C 1
ATOM 551 O O . ILE A 1 70 ? -6.102 8.439 8.012 1.00 81.56 70 ILE A O 1
ATOM 555 N N . SER A 1 71 ? -4.518 6.981 7.354 1.00 83.75 71 SER A N 1
ATOM 556 C CA . SER A 1 71 ? -4.311 6.326 8.641 1.00 83.75 71 SER A CA 1
ATOM 557 C C . SER A 1 71 ? -2.843 5.964 8.805 1.00 83.75 71 SER A C 1
ATOM 559 O O . SER A 1 71 ? -2.257 5.342 7.921 1.00 83.75 71 SER A O 1
ATOM 561 N N . CYS A 1 72 ? -2.245 6.334 9.928 1.00 84.75 72 CYS A N 1
ATOM 562 C CA . CYS A 1 72 ? -0.873 6.004 10.271 1.00 84.75 72 CYS A CA 1
ATOM 563 C C . CYS A 1 72 ? -0.828 5.132 11.520 1.00 84.75 72 CYS A C 1
ATOM 565 O O . CYS A 1 72 ? -1.544 5.382 12.492 1.00 84.75 72 CYS A O 1
ATOM 567 N N . ALA A 1 73 ? 0.017 4.104 11.489 1.00 86.06 73 ALA A N 1
ATOM 568 C CA . ALA A 1 73 ? 0.281 3.264 12.644 1.00 86.06 73 ALA A CA 1
ATOM 569 C C . ALA A 1 73 ? 1.078 4.073 13.668 1.00 86.06 73 ALA A C 1
ATOM 571 O O . ALA A 1 73 ? 2.117 4.627 13.332 1.00 86.06 73 ALA A O 1
ATOM 572 N N . ASN A 1 74 ? 0.653 4.092 14.931 1.00 78.69 74 ASN A N 1
ATOM 573 C CA . ASN A 1 74 ? 1.435 4.706 16.013 1.00 78.69 74 ASN A CA 1
ATOM 574 C C . ASN A 1 74 ? 2.746 3.956 16.310 1.00 78.69 74 ASN A C 1
ATOM 576 O O . ASN A 1 74 ? 3.580 4.444 17.071 1.00 78.69 74 ASN A O 1
ATOM 580 N N . GLN A 1 75 ? 2.936 2.763 15.742 1.00 81.50 75 GLN A N 1
ATOM 581 C CA . GLN A 1 75 ? 4.183 2.025 15.865 1.00 81.50 75 GLN A CA 1
ATOM 582 C C . GLN A 1 75 ? 5.261 2.631 14.965 1.00 81.50 75 GLN A C 1
ATOM 584 O O . GLN A 1 75 ? 5.126 2.691 13.744 1.00 81.50 75 GLN A O 1
ATOM 589 N N . VAL A 1 76 ? 6.376 3.004 15.586 1.00 81.50 76 VAL A N 1
ATOM 590 C CA . VAL A 1 76 ? 7.582 3.435 14.883 1.00 81.50 76 VAL A CA 1
ATOM 591 C C . VAL A 1 76 ? 8.356 2.210 14.400 1.00 81.50 76 VAL A C 1
ATOM 593 O O . VAL A 1 76 ? 8.670 1.310 15.180 1.00 81.50 76 VAL A O 1
ATOM 596 N N . LEU A 1 77 ? 8.692 2.199 13.113 1.00 85.56 77 LEU A N 1
ATOM 597 C CA . LEU A 1 77 ? 9.595 1.232 12.497 1.00 85.56 77 LEU A CA 1
ATOM 598 C C . LEU A 1 77 ? 11.020 1.784 12.512 1.00 85.56 77 LEU A C 1
ATOM 600 O O . LEU A 1 77 ? 11.233 2.974 12.270 1.00 85.56 77 LEU A O 1
ATOM 604 N N . THR A 1 78 ? 12.000 0.925 12.781 1.00 84.38 78 THR A N 1
ATOM 605 C CA . THR A 1 78 ? 13.416 1.299 12.806 1.00 84.38 78 THR A CA 1
ATOM 606 C C . THR A 1 78 ? 14.209 0.540 11.756 1.00 84.38 78 THR A C 1
ATOM 608 O O . THR A 1 78 ? 14.052 -0.666 11.579 1.00 84.38 78 THR A O 1
ATOM 611 N N . PHE A 1 79 ? 15.089 1.260 11.063 1.00 82.94 79 PHE A N 1
ATOM 612 C CA . PHE A 1 79 ? 15.929 0.704 10.006 1.00 82.94 79 PHE A CA 1
ATOM 613 C C . PHE A 1 79 ? 17.399 0.990 10.310 1.00 82.94 79 PHE A C 1
ATOM 615 O O . PHE A 1 79 ? 17.819 2.146 10.363 1.00 82.94 79 PHE A O 1
ATOM 622 N N . SER A 1 80 ? 18.191 -0.060 10.528 1.00 75.62 80 SER A N 1
ATOM 623 C CA . SER A 1 80 ? 19.624 0.059 10.826 1.00 75.62 80 SER A CA 1
ATOM 624 C C . SER A 1 80 ? 20.483 0.308 9.581 1.00 75.62 80 SER A C 1
ATOM 626 O O . SER A 1 80 ? 21.529 0.941 9.691 1.00 75.62 80 SER A O 1
ATOM 628 N N . GLU A 1 81 ? 20.040 -0.145 8.403 1.00 79.06 81 GLU A N 1
ATOM 629 C CA . GLU A 1 81 ? 20.842 -0.186 7.166 1.00 79.06 81 GLU A CA 1
ATOM 630 C C . GLU A 1 81 ? 20.165 0.491 5.957 1.00 79.06 81 GLU A C 1
ATOM 632 O O . GLU A 1 81 ? 20.275 0.021 4.821 1.00 79.06 81 GLU A O 1
ATOM 637 N N . VAL A 1 82 ? 19.443 1.591 6.190 1.00 84.94 82 VAL A N 1
ATOM 638 C CA . VAL A 1 82 ? 18.815 2.395 5.127 1.00 84.94 82 VAL A CA 1
ATOM 639 C C . VAL A 1 82 ? 19.450 3.781 5.101 1.00 84.94 82 VAL A C 1
ATOM 641 O O . VAL A 1 82 ? 19.419 4.500 6.101 1.00 84.94 82 VAL A O 1
ATOM 644 N N . ALA A 1 83 ? 20.037 4.160 3.965 1.00 84.06 83 ALA A N 1
ATOM 645 C CA . ALA A 1 83 ? 20.593 5.494 3.777 1.00 84.06 83 ALA A CA 1
ATOM 646 C C . ALA A 1 83 ? 19.539 6.467 3.230 1.00 84.06 83 ALA A C 1
ATOM 648 O O . ALA A 1 83 ? 18.567 6.086 2.579 1.00 84.06 83 ALA A O 1
ATOM 649 N N . LYS A 1 84 ? 19.765 7.769 3.445 1.00 80.25 84 LYS A N 1
ATOM 650 C CA . LYS A 1 84 ? 18.865 8.845 2.989 1.00 80.25 84 LYS A CA 1
ATOM 651 C C . LYS A 1 84 ? 18.626 8.838 1.474 1.00 80.25 84 LYS A C 1
ATOM 653 O O . LYS A 1 84 ? 17.571 9.275 1.014 1.00 80.25 84 LYS A O 1
ATOM 658 N N . SER A 1 85 ? 19.628 8.414 0.708 1.00 84.31 85 SER A N 1
ATOM 659 C CA . SER A 1 85 ? 19.585 8.334 -0.752 1.00 84.31 85 SER A CA 1
ATOM 660 C C . SER A 1 85 ? 18.817 7.128 -1.274 1.00 84.31 85 SER A C 1
ATOM 662 O O . SER A 1 85 ? 18.411 7.161 -2.436 1.00 84.31 85 SER A O 1
ATOM 664 N N . ASP A 1 86 ? 18.636 6.099 -0.446 1.00 86.75 86 ASP A N 1
ATOM 665 C CA . ASP A 1 86 ? 18.098 4.828 -0.898 1.00 86.75 86 ASP A CA 1
ATOM 666 C C . ASP A 1 86 ? 16.623 4.960 -1.288 1.00 86.75 86 ASP A C 1
ATOM 668 O O . ASP A 1 86 ? 15.841 5.708 -0.680 1.00 86.75 86 ASP A O 1
ATOM 672 N N . LEU A 1 87 ? 16.240 4.200 -2.310 1.00 88.00 87 LEU A N 1
ATOM 673 C CA . LEU A 1 87 ? 14.874 4.155 -2.802 1.00 88.00 87 LEU A CA 1
ATOM 674 C C . LEU A 1 87 ? 14.115 3.028 -2.100 1.00 88.00 87 LEU A C 1
ATOM 676 O O . LEU A 1 87 ? 14.493 1.860 -2.191 1.00 88.00 87 LEU A O 1
ATOM 680 N N . GLN A 1 88 ? 13.022 3.380 -1.426 1.00 88.94 88 GLN A N 1
ATOM 681 C CA . GLN A 1 88 ? 12.101 2.417 -0.840 1.00 88.94 88 GLN A CA 1
ATOM 682 C C . GLN A 1 88 ? 10.986 2.077 -1.819 1.00 88.94 88 GLN A C 1
ATOM 684 O O . GLN A 1 88 ? 10.365 2.970 -2.401 1.00 88.94 88 GLN A O 1
ATOM 689 N N . PHE A 1 89 ? 10.702 0.783 -1.916 1.00 90.44 89 PHE A N 1
ATOM 690 C CA . PHE A 1 89 ? 9.535 0.238 -2.596 1.00 90.44 89 PHE A CA 1
ATOM 691 C C . PHE A 1 89 ? 8.620 -0.336 -1.527 1.00 90.44 89 PHE A C 1
ATOM 693 O O . PHE A 1 89 ? 9.049 -1.196 -0.753 1.00 90.44 89 PHE A O 1
ATOM 700 N N . VAL A 1 90 ? 7.375 0.122 -1.478 1.00 91.81 90 VAL A N 1
ATOM 701 C CA . VAL A 1 90 ? 6.361 -0.472 -0.607 1.00 91.81 90 VAL A CA 1
ATOM 702 C C . VAL A 1 90 ? 5.352 -1.185 -1.487 1.00 91.81 90 VAL A C 1
ATOM 704 O O . VAL A 1 90 ? 4.715 -0.557 -2.328 1.00 91.81 90 VAL A O 1
ATOM 707 N N . LEU A 1 91 ? 5.243 -2.497 -1.300 1.00 93.12 91 LEU A N 1
ATOM 708 C CA . LEU A 1 91 ? 4.173 -3.309 -1.862 1.00 93.12 91 LEU A CA 1
ATOM 709 C C . LEU A 1 91 ? 3.077 -3.410 -0.816 1.00 93.12 91 LEU A C 1
ATOM 711 O O . LEU A 1 91 ? 3.301 -3.974 0.256 1.00 93.12 91 LEU A O 1
ATOM 715 N N . PHE A 1 92 ? 1.922 -2.850 -1.124 1.00 92.12 92 PHE A N 1
ATOM 716 C CA . PHE A 1 92 ? 0.767 -2.829 -0.249 1.00 92.12 92 PHE A CA 1
ATOM 717 C C . PHE A 1 92 ? -0.313 -3.738 -0.820 1.00 92.12 92 PHE A C 1
ATOM 719 O O . PHE A 1 92 ? -0.789 -3.503 -1.925 1.00 92.12 92 PHE A O 1
ATOM 726 N N . HIS A 1 93 ? -0.651 -4.796 -0.087 1.00 92.94 93 HIS A N 1
ATOM 727 C CA . HIS A 1 93 ? -1.591 -5.816 -0.532 1.00 92.94 93 HIS A CA 1
ATOM 728 C C . HIS A 1 93 ? -2.906 -5.676 0.226 1.00 92.94 93 HIS A C 1
ATOM 730 O O . HIS A 1 93 ? -2.940 -5.747 1.462 1.00 92.94 93 HIS A O 1
ATOM 736 N N . HIS A 1 94 ? -3.979 -5.447 -0.522 1.00 91.88 94 HIS A N 1
ATOM 737 C CA . HIS A 1 94 ? -5.311 -5.284 0.025 1.00 91.88 94 HIS A CA 1
ATOM 738 C C . HIS A 1 94 ? -6.394 -5.726 -0.967 1.00 91.88 94 HIS A C 1
ATOM 740 O O . HIS A 1 94 ? -6.197 -5.708 -2.179 1.00 91.88 94 HIS A O 1
ATOM 746 N N . ILE A 1 95 ? -7.553 -6.098 -0.430 1.00 91.38 95 ILE A N 1
ATOM 747 C CA . ILE A 1 95 ? -8.730 -6.515 -1.189 1.00 91.38 95 ILE A CA 1
ATOM 748 C C . ILE A 1 95 ? -9.848 -5.516 -0.930 1.00 91.38 95 ILE A C 1
ATOM 750 O O . ILE A 1 95 ? -10.318 -5.376 0.201 1.00 91.38 95 ILE A O 1
ATOM 754 N N . ASN A 1 96 ? -10.306 -4.840 -1.976 1.00 89.31 96 ASN A N 1
ATOM 755 C CA . ASN A 1 96 ? -11.430 -3.919 -1.887 1.00 89.31 96 ASN A CA 1
ATOM 756 C C . ASN A 1 96 ? -12.763 -4.655 -2.099 1.00 89.31 96 ASN A C 1
ATOM 758 O O . ASN A 1 96 ? -12.939 -5.323 -3.113 1.00 89.31 96 ASN A O 1
ATOM 762 N N . ASN A 1 97 ? -13.754 -4.458 -1.222 1.00 89.69 97 ASN A N 1
ATOM 763 C CA . ASN A 1 97 ? -15.118 -4.972 -1.414 1.00 89.69 97 ASN A CA 1
ATOM 764 C C . ASN A 1 97 ? -15.707 -4.463 -2.743 1.00 89.69 97 ASN A C 1
ATOM 766 O O . ASN A 1 97 ? -16.428 -5.187 -3.429 1.00 89.69 97 ASN A O 1
ATOM 770 N N . LYS A 1 98 ? -15.416 -3.202 -3.096 1.00 89.25 98 LYS A N 1
ATOM 771 C CA . LYS A 1 98 ? -15.707 -2.594 -4.400 1.00 89.25 98 LYS A CA 1
ATOM 772 C C . LYS A 1 98 ? -14.637 -1.583 -4.810 1.00 89.25 98 LYS A C 1
ATOM 774 O O . LYS A 1 98 ? -14.005 -0.983 -3.938 1.00 89.25 98 LYS A O 1
ATOM 779 N N . GLY A 1 99 ? -14.485 -1.340 -6.111 1.00 85.56 99 GLY A N 1
ATOM 780 C CA . GLY A 1 99 ? -13.597 -0.289 -6.610 1.00 85.56 99 GLY A CA 1
ATOM 781 C C . GLY A 1 99 ? -13.976 1.113 -6.106 1.00 85.56 99 GLY A C 1
ATOM 782 O O . GLY A 1 99 ? -15.089 1.375 -5.631 1.00 85.56 99 GLY A O 1
ATOM 783 N N . THR A 1 100 ? -13.034 2.043 -6.198 1.00 82.69 100 THR A N 1
ATOM 784 C CA . THR A 1 100 ? -13.133 3.424 -5.732 1.00 82.69 100 THR A CA 1
ATOM 785 C C . THR A 1 100 ? -12.490 4.411 -6.710 1.00 82.69 100 THR A C 1
ATOM 787 O O . THR A 1 100 ? -11.529 4.134 -7.414 1.00 82.69 100 THR A O 1
ATOM 790 N N . LYS A 1 101 ? -12.982 5.655 -6.707 1.00 81.69 101 LYS A N 1
ATOM 791 C CA . LYS A 1 101 ? -12.359 6.765 -7.454 1.00 81.69 101 LYS A CA 1
ATOM 792 C C . LYS A 1 101 ? -11.061 7.268 -6.811 1.00 81.69 101 LYS A C 1
ATOM 794 O O . LYS A 1 101 ? -10.423 8.171 -7.346 1.00 81.69 101 LYS A O 1
ATOM 799 N N . THR A 1 102 ? -10.721 6.773 -5.624 1.00 80.25 102 THR A N 1
ATOM 800 C CA . THR A 1 102 ? -9.571 7.218 -4.838 1.00 80.25 102 THR A CA 1
ATOM 801 C C . THR A 1 102 ? -8.583 6.080 -4.708 1.00 80.25 102 THR A C 1
ATOM 803 O O . THR A 1 102 ? -8.884 5.101 -4.037 1.00 80.25 102 THR A O 1
ATOM 806 N N . VAL A 1 103 ? -7.398 6.272 -5.278 1.00 79.38 103 VAL A N 1
ATOM 807 C CA . VAL A 1 103 ? -6.322 5.288 -5.224 1.00 79.38 103 VAL A CA 1
ATOM 808 C C . VAL A 1 103 ? -5.846 5.062 -3.798 1.00 79.38 103 VAL A C 1
ATOM 810 O O . VAL A 1 103 ? -5.607 6.012 -3.041 1.00 79.38 103 VAL A O 1
ATOM 813 N N . SER A 1 104 ? -5.690 3.788 -3.473 1.00 83.25 104 SER A N 1
ATOM 814 C CA . SER A 1 104 ? -5.081 3.328 -2.238 1.00 83.25 104 SER A CA 1
ATOM 815 C C . SER A 1 104 ? -3.565 3.186 -2.389 1.00 83.25 104 SER A C 1
ATOM 817 O O . SER A 1 104 ? -3.054 2.992 -3.485 1.00 83.25 104 SER A O 1
ATOM 819 N N . HIS A 1 105 ? -2.815 3.417 -1.315 1.00 87.69 105 HIS A N 1
ATOM 820 C CA . HIS A 1 105 ? -1.392 3.077 -1.235 1.00 87.69 105 HIS A CA 1
ATOM 821 C C . HIS A 1 105 ? -0.899 3.159 0.208 1.00 87.69 105 HIS A C 1
ATOM 823 O O . HIS A 1 105 ? -1.485 3.838 1.056 1.00 87.69 105 HIS A O 1
ATOM 829 N N . ALA A 1 106 ? 0.242 2.526 0.464 1.00 89.62 106 ALA A N 1
ATOM 830 C CA . ALA A 1 106 ? 1.010 2.729 1.682 1.00 89.62 106 ALA A CA 1
ATOM 831 C C . ALA A 1 106 ? 2.192 3.676 1.452 1.00 89.62 106 ALA A C 1
ATOM 833 O O . ALA A 1 106 ? 2.719 3.790 0.347 1.00 89.62 106 ALA A O 1
ATOM 834 N N . SER A 1 107 ? 2.643 4.336 2.507 1.00 89.50 107 SER A N 1
ATOM 835 C CA . SER A 1 107 ? 3.794 5.230 2.523 1.00 89.50 107 SER A CA 1
ATOM 836 C C . SER A 1 107 ? 4.529 5.122 3.854 1.00 89.50 107 SER A C 1
ATOM 838 O O . SER A 1 107 ? 4.005 4.627 4.849 1.00 89.50 107 SER A O 1
ATOM 840 N N . MET A 1 108 ? 5.757 5.618 3.889 1.00 87.25 108 MET A N 1
ATOM 841 C CA . MET A 1 108 ? 6.600 5.617 5.074 1.00 87.25 108 MET A CA 1
ATOM 842 C C . MET A 1 108 ? 7.253 6.978 5.221 1.00 87.25 108 MET A C 1
ATOM 844 O O . MET A 1 108 ? 7.971 7.407 4.323 1.00 87.25 108 MET A O 1
ATOM 848 N N . LYS A 1 109 ? 7.062 7.636 6.361 1.00 81.88 109 LYS A N 1
ATOM 849 C CA . LYS A 1 109 ? 7.693 8.927 6.635 1.00 81.88 109 LYS A CA 1
ATOM 850 C C . LYS A 1 109 ? 8.758 8.788 7.703 1.00 81.88 109 LYS A C 1
ATOM 852 O O . LYS A 1 109 ? 8.454 8.410 8.831 1.00 81.88 109 LYS A O 1
ATOM 857 N N . SER A 1 110 ? 9.989 9.167 7.377 1.00 78.19 110 SER A N 1
ATOM 858 C CA . SER A 1 110 ? 11.003 9.448 8.393 1.00 78.19 110 SER A CA 1
ATOM 859 C C . SER A 1 110 ? 10.507 10.567 9.304 1.00 78.19 110 SER A C 1
ATOM 861 O O . SER A 1 110 ? 10.298 11.692 8.844 1.00 78.19 110 SER A O 1
ATOM 863 N N . MET A 1 111 ? 10.391 10.279 10.593 1.00 70.31 111 MET A N 1
ATOM 864 C CA . MET A 1 111 ? 10.066 11.272 11.605 1.00 70.31 111 MET A CA 1
ATOM 865 C C . MET A 1 111 ? 11.251 11.479 12.536 1.00 70.31 111 MET A C 1
ATOM 867 O O . MET A 1 111 ? 11.923 10.530 12.943 1.00 70.31 111 MET A O 1
ATOM 871 N N . ASP A 1 112 ? 11.485 12.736 12.901 1.00 64.38 112 ASP A N 1
ATOM 872 C CA . ASP A 1 112 ? 12.259 13.016 14.099 1.00 64.38 112 ASP A CA 1
ATOM 873 C C . ASP A 1 112 ? 11.407 12.601 15.305 1.00 64.38 112 ASP A C 1
ATOM 875 O O . ASP A 1 112 ? 10.264 13.037 15.450 1.00 64.38 112 ASP A O 1
ATOM 879 N N . VAL A 1 113 ? 11.944 11.720 16.150 1.00 58.19 113 VAL A N 1
ATOM 880 C CA . VAL A 1 113 ? 11.245 11.178 17.325 1.00 58.19 113 VAL A CA 1
ATOM 881 C C . VAL A 1 113 ? 10.821 12.300 18.282 1.00 58.19 113 VAL A C 1
ATOM 883 O O . VAL A 1 113 ? 9.805 12.168 18.960 1.00 58.19 113 VAL A O 1
ATOM 886 N N . SER A 1 114 ? 11.542 13.427 18.296 1.00 58.28 114 SER A N 1
ATOM 887 C CA . SER A 1 114 ? 11.187 14.608 19.095 1.00 58.28 114 SER A CA 1
ATOM 888 C C . SER A 1 114 ? 9.850 15.243 18.685 1.00 58.28 114 SER A C 1
ATOM 890 O O . SER A 1 114 ? 9.145 15.784 19.535 1.00 58.28 114 SER A O 1
ATOM 892 N N . LEU A 1 115 ? 9.441 15.094 17.419 1.00 59.81 115 LEU A N 1
ATOM 893 C CA . LEU A 1 115 ? 8.199 15.655 16.878 1.00 59.81 115 LEU A CA 1
ATOM 894 C C . LEU A 1 115 ? 6.954 14.823 17.215 1.00 59.81 115 LEU A C 1
ATOM 896 O O . LEU A 1 115 ? 5.842 15.310 17.035 1.00 59.81 115 LEU A O 1
ATOM 900 N N . LEU A 1 116 ? 7.106 13.594 17.727 1.00 57.53 116 LEU A N 1
ATOM 901 C CA . LEU A 1 116 ? 5.969 12.772 18.173 1.00 57.53 116 LEU A CA 1
ATOM 902 C C . LEU A 1 116 ? 5.313 13.323 19.452 1.00 57.53 116 LEU A C 1
ATOM 904 O O . LEU A 1 116 ? 4.138 13.061 19.698 1.00 57.53 116 LEU A O 1
ATOM 908 N N . ASN A 1 117 ? 6.055 14.099 20.250 1.00 52.69 117 ASN A N 1
ATOM 909 C CA . ASN A 1 117 ? 5.576 14.668 21.515 1.00 52.69 117 ASN A CA 1
ATOM 910 C C . ASN A 1 117 ? 4.989 16.078 21.368 1.00 52.69 117 ASN A C 1
ATOM 912 O O . ASN A 1 117 ? 4.308 16.565 22.275 1.00 52.69 117 ASN A O 1
ATOM 916 N N . GLU A 1 118 ? 5.228 16.749 20.242 1.00 51.81 118 GLU A N 1
ATOM 917 C CA . GLU A 1 118 ? 4.648 18.060 19.994 1.00 51.81 118 GLU A CA 1
ATOM 918 C C . GLU A 1 118 ? 3.213 17.902 19.486 1.00 51.81 118 GLU A C 1
ATOM 920 O O . GLU A 1 118 ? 2.954 17.271 18.464 1.00 51.81 118 GLU A O 1
ATOM 925 N N . LYS A 1 119 ? 2.253 18.544 20.163 1.00 45.94 119 LYS A N 1
ATOM 926 C CA . LYS A 1 119 ? 0.841 18.667 19.738 1.00 45.94 119 LYS A CA 1
ATOM 927 C C . LYS A 1 119 ? 0.666 19.488 18.441 1.00 45.94 119 LYS A C 1
ATOM 929 O O . LYS A 1 119 ? -0.379 20.106 18.234 1.00 45.94 119 LYS A O 1
ATOM 934 N N . ASN A 1 120 ? 1.667 19.525 17.567 1.00 46.56 120 ASN A N 1
ATOM 935 C CA . ASN A 1 120 ? 1.651 20.247 16.305 1.00 46.56 120 ASN A CA 1
ATOM 936 C C . ASN A 1 120 ? 0.856 19.451 15.259 1.00 46.56 120 ASN A C 1
ATOM 938 O O . ASN A 1 120 ? 1.383 18.735 14.411 1.00 46.56 120 ASN A O 1
ATOM 942 N N . LYS A 1 121 ? -0.467 19.632 15.337 1.00 49.56 121 LYS A N 1
ATOM 943 C CA . LYS A 1 121 ? -1.544 19.033 14.527 1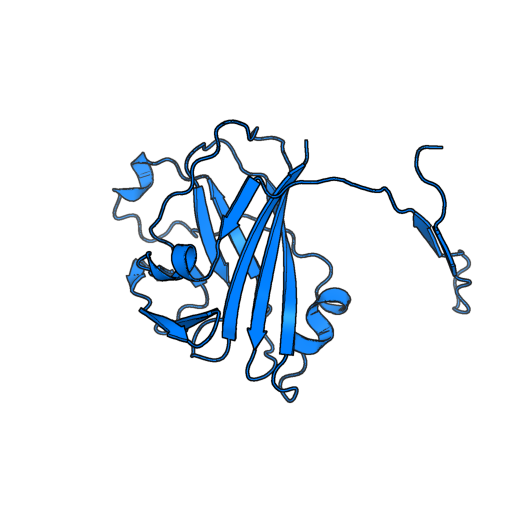.00 49.56 121 LYS A CA 1
ATOM 944 C C . LYS A 1 121 ? -1.497 19.290 13.007 1.00 49.56 121 LYS A C 1
ATOM 946 O O . LYS A 1 121 ? -2.435 18.889 12.326 1.00 49.56 121 LYS A O 1
ATOM 951 N N . ASN A 1 122 ? -0.456 19.932 12.472 1.00 49.50 122 ASN A N 1
ATOM 952 C CA . ASN A 1 122 ? -0.426 20.415 11.084 1.00 49.50 122 ASN A CA 1
ATOM 953 C C . ASN A 1 122 ? 0.698 19.842 10.207 1.00 49.50 122 ASN A C 1
ATOM 955 O O . ASN A 1 122 ? 0.863 20.296 9.077 1.00 49.50 122 ASN A O 1
ATOM 959 N N . SER A 1 123 ? 1.467 18.857 10.676 1.00 57.31 123 SER A N 1
ATOM 960 C CA . SER A 1 123 ? 2.382 18.154 9.772 1.00 57.31 123 SER A CA 1
ATOM 961 C C . SER A 1 123 ? 1.614 17.066 9.021 1.00 57.31 123 SER A C 1
ATOM 963 O O . SER A 1 123 ? 1.074 16.157 9.644 1.00 57.31 123 SER A O 1
ATOM 965 N N . ASP A 1 124 ? 1.531 17.165 7.690 1.00 62.81 124 ASP A N 1
ATOM 966 C CA . ASP A 1 124 ? 1.057 16.047 6.866 1.00 62.81 124 ASP A CA 1
ATOM 967 C C . ASP A 1 124 ? 1.984 14.852 7.141 1.00 62.81 124 ASP A C 1
ATOM 969 O O . ASP A 1 124 ? 3.186 14.955 6.866 1.00 62.81 124 ASP A O 1
ATOM 973 N N . PRO A 1 125 ? 1.505 13.748 7.742 1.00 62.34 125 PRO A N 1
ATOM 974 C CA . PRO A 1 125 ? 2.357 12.620 8.094 1.00 62.34 125 PRO A CA 1
ATOM 975 C C . PRO A 1 125 ? 2.782 11.801 6.867 1.00 62.34 125 PRO A C 1
ATOM 977 O O . PRO A 1 125 ? 3.544 10.849 7.017 1.00 62.34 125 PRO A O 1
ATOM 980 N N . ILE A 1 126 ? 2.345 12.168 5.661 1.00 70.44 126 ILE A N 1
ATOM 981 C CA . ILE A 1 126 ? 2.680 11.482 4.415 1.00 70.44 126 ILE A CA 1
ATOM 982 C C . ILE A 1 126 ? 3.772 12.262 3.667 1.00 70.44 126 ILE A C 1
ATOM 984 O O . ILE A 1 126 ? 3.669 13.479 3.520 1.00 70.44 126 ILE A O 1
ATOM 988 N N . PRO A 1 127 ? 4.860 11.605 3.227 1.00 69.44 127 PRO A N 1
ATOM 989 C CA . PRO A 1 127 ? 5.889 12.250 2.419 1.00 69.44 127 PRO A CA 1
ATOM 990 C C . PRO A 1 127 ? 5.448 12.354 0.953 1.00 69.44 127 PRO A C 1
ATOM 992 O O . PRO A 1 127 ? 4.480 11.717 0.531 1.00 69.44 127 PRO A O 1
ATOM 995 N N . ASP A 1 128 ? 6.225 13.075 0.145 1.00 73.00 128 ASP A N 1
ATOM 996 C CA . ASP A 1 128 ? 6.096 12.995 -1.310 1.00 73.00 128 ASP A CA 1
ATOM 997 C C . ASP A 1 128 ? 6.344 11.550 -1.765 1.00 73.00 128 ASP A C 1
ATOM 999 O O . ASP A 1 128 ? 7.457 11.019 -1.673 1.00 73.00 128 ASP A O 1
ATOM 1003 N N . THR A 1 129 ? 5.280 10.902 -2.235 1.00 82.44 129 THR A N 1
ATOM 1004 C CA . THR A 1 129 ? 5.294 9.530 -2.740 1.00 82.44 129 THR A CA 1
ATOM 1005 C C . THR A 1 129 ? 5.075 9.535 -4.243 1.00 82.44 129 THR A C 1
ATOM 1007 O O . THR A 1 129 ? 4.194 10.215 -4.768 1.00 82.44 129 THR A O 1
ATOM 1010 N N . TYR A 1 130 ? 5.881 8.752 -4.951 1.00 85.38 130 TYR A N 1
ATOM 1011 C CA . TYR A 1 130 ? 5.710 8.530 -6.378 1.00 85.38 130 TYR A CA 1
ATOM 1012 C C . TYR A 1 130 ? 4.916 7.246 -6.556 1.00 85.38 130 TYR A C 1
ATOM 1014 O O . TYR A 1 130 ? 5.409 6.147 -6.291 1.00 85.38 130 TYR A O 1
ATOM 1022 N N . ILE A 1 131 ? 3.668 7.391 -6.986 1.00 82.00 131 ILE A N 1
ATOM 1023 C CA . ILE A 1 131 ? 2.813 6.252 -7.299 1.00 82.00 131 ILE A CA 1
ATOM 1024 C C . ILE A 1 131 ? 3.078 5.875 -8.756 1.00 82.00 131 ILE A C 1
ATOM 1026 O O . ILE A 1 131 ? 3.022 6.722 -9.651 1.00 82.00 131 ILE A O 1
ATOM 1030 N N . LEU A 1 132 ? 3.418 4.608 -8.991 1.00 79.44 132 LEU A N 1
ATOM 1031 C CA . LEU A 1 132 ? 3.578 4.078 -10.346 1.00 79.44 132 LEU A CA 1
ATOM 1032 C C . LEU A 1 132 ? 2.253 4.212 -11.107 1.00 79.44 132 LEU A C 1
ATOM 1034 O O . LEU A 1 132 ? 1.193 4.132 -10.499 1.00 79.44 132 LEU A O 1
ATOM 1038 N N . ASN A 1 133 ? 2.323 4.449 -12.422 1.00 77.12 133 ASN A N 1
ATOM 1039 C CA . ASN A 1 133 ? 1.188 4.839 -13.270 1.00 77.12 133 ASN A CA 1
ATOM 1040 C C . ASN A 1 133 ? -0.130 4.121 -12.903 1.00 77.12 133 ASN A C 1
ATOM 1042 O O . ASN A 1 133 ? -0.371 2.981 -13.304 1.00 77.12 133 ASN A O 1
ATOM 1046 N N . GLN A 1 134 ? -0.990 4.839 -12.178 1.00 68.75 134 GLN A N 1
ATOM 1047 C CA . GLN A 1 134 ? -2.217 4.307 -11.586 1.00 68.75 134 GLN A CA 1
ATOM 1048 C C . GLN A 1 134 ? -3.222 3.837 -12.638 1.00 68.75 134 GLN A C 1
ATOM 1050 O O . GLN A 1 134 ? -4.003 2.930 -12.378 1.00 68.75 134 GLN A O 1
ATOM 1055 N N . LEU A 1 135 ? -3.192 4.410 -13.845 1.00 67.94 135 LEU A N 1
ATOM 1056 C CA . LEU A 1 135 ? -4.087 3.998 -14.928 1.00 67.94 135 LEU A CA 1
ATOM 1057 C C . LEU A 1 135 ? -3.754 2.601 -15.455 1.00 67.94 135 LEU A C 1
ATOM 1059 O O . LEU A 1 135 ? -4.611 1.958 -16.050 1.00 67.94 135 LEU A O 1
ATOM 1063 N N . VAL A 1 136 ? -2.518 2.141 -15.255 1.00 71.81 136 VAL A N 1
ATOM 1064 C CA . VAL A 1 136 ? -2.087 0.795 -15.643 1.00 71.81 136 VAL A CA 1
ATOM 1065 C C . VAL A 1 136 ? -2.165 -0.145 -14.446 1.00 71.81 136 VAL A C 1
ATOM 1067 O O . VAL A 1 136 ? -2.740 -1.222 -14.561 1.00 71.81 136 VAL A O 1
ATOM 1070 N N . SER A 1 137 ? -1.626 0.266 -13.296 1.00 70.44 137 SER A N 1
ATOM 1071 C CA . SER A 1 137 ? -1.550 -0.592 -12.108 1.00 70.44 137 SER A CA 1
ATOM 1072 C C . SER A 1 137 ? -2.892 -0.750 -11.382 1.00 70.44 137 SER A C 1
ATOM 1074 O O . SER A 1 137 ? -3.178 -1.825 -10.867 1.00 70.44 137 SER A O 1
ATOM 1076 N N . ASN A 1 138 ? -3.739 0.287 -11.384 1.00 75.56 138 ASN A N 1
ATOM 1077 C CA . ASN A 1 138 ? -4.907 0.393 -10.500 1.00 75.56 138 ASN A CA 1
ATOM 1078 C C . ASN A 1 138 ? -6.211 0.586 -11.286 1.00 75.56 138 ASN A C 1
ATOM 1080 O O . ASN A 1 138 ? -7.206 1.059 -10.741 1.00 75.56 138 ASN A O 1
ATOM 1084 N N . ILE A 1 139 ? -6.241 0.217 -12.571 1.00 79.06 139 ILE A N 1
ATOM 1085 C CA . ILE A 1 139 ? -7.436 0.372 -13.419 1.00 79.06 139 ILE A CA 1
ATOM 1086 C C . ILE A 1 139 ? -8.671 -0.314 -12.821 1.00 79.06 139 ILE A C 1
ATOM 1088 O O . ILE A 1 139 ? -9.784 0.187 -12.949 1.00 79.06 139 ILE A O 1
ATOM 1092 N N . TYR A 1 140 ? -8.464 -1.437 -12.132 1.00 81.69 140 TYR A N 1
ATOM 1093 C CA . TYR A 1 140 ? -9.527 -2.174 -11.462 1.00 81.69 140 TYR A CA 1
ATOM 1094 C C . TYR A 1 140 ? -10.025 -1.493 -10.195 1.00 81.69 140 TYR A C 1
ATOM 1096 O O . TYR A 1 140 ? -11.200 -1.637 -9.873 1.00 81.69 140 TYR A O 1
ATOM 1104 N N . ASP A 1 141 ? -9.158 -0.748 -9.508 1.00 81.19 141 ASP A N 1
ATOM 1105 C CA . ASP A 1 141 ? -9.581 0.082 -8.387 1.00 81.19 141 ASP A CA 1
ATOM 1106 C C . ASP A 1 141 ? -10.483 1.212 -8.896 1.00 81.19 141 ASP A C 1
ATOM 1108 O O . ASP A 1 141 ? -11.542 1.449 -8.339 1.00 81.19 141 ASP A O 1
ATOM 1112 N N . LEU A 1 142 ? -10.142 1.837 -10.031 1.00 81.19 142 LEU A N 1
ATOM 1113 C CA . LEU A 1 142 ? -10.892 2.970 -10.594 1.00 81.19 142 LEU A CA 1
ATOM 1114 C C . LEU A 1 142 ? -12.316 2.627 -11.080 1.00 81.19 142 LEU A C 1
ATOM 1116 O O . LEU A 1 142 ? -13.139 3.535 -11.249 1.00 81.19 142 LEU A O 1
ATOM 1120 N N . ASP A 1 143 ? -12.634 1.347 -11.286 1.00 85.50 143 ASP A N 1
ATOM 1121 C CA . ASP A 1 143 ? -13.986 0.885 -11.607 1.00 85.50 143 ASP A CA 1
ATOM 1122 C C . ASP A 1 143 ? -14.817 0.669 -10.333 1.00 85.50 143 ASP A C 1
ATOM 1124 O O . ASP A 1 143 ? -14.809 -0.397 -9.717 1.00 85.50 143 ASP A O 1
ATOM 1128 N N . VAL A 1 144 ? -15.608 1.682 -9.973 1.00 85.94 144 VAL A N 1
ATOM 1129 C CA . VAL A 1 144 ? -16.462 1.693 -8.770 1.00 85.94 144 VAL A CA 1
ATOM 1130 C C . VAL A 1 144 ? -17.514 0.580 -8.696 1.00 85.94 144 VAL A C 1
ATOM 1132 O O . VAL A 1 144 ? -18.119 0.385 -7.638 1.00 85.94 144 VAL A O 1
ATOM 1135 N N . HIS A 1 145 ? -17.781 -0.119 -9.801 1.00 88.25 145 HIS A N 1
ATOM 1136 C CA . HIS A 1 145 ? -18.763 -1.201 -9.859 1.00 88.25 145 HIS A CA 1
ATOM 1137 C C . HIS A 1 145 ? -18.139 -2.587 -9.713 1.00 88.25 145 HIS A C 1
ATOM 1139 O O . HIS A 1 145 ? -18.857 -3.551 -9.429 1.00 88.25 145 HIS A O 1
ATOM 1145 N N . ARG A 1 146 ? -16.819 -2.697 -9.880 1.00 87.81 146 ARG A N 1
ATOM 1146 C CA . ARG A 1 146 ? -16.094 -3.946 -9.674 1.00 87.81 146 ARG A CA 1
ATOM 1147 C C . ARG A 1 146 ? -16.123 -4.320 -8.195 1.00 87.81 146 ARG A C 1
ATOM 1149 O O . ARG A 1 146 ? -16.064 -3.438 -7.345 1.00 87.81 146 ARG A O 1
ATOM 1156 N N . LYS A 1 147 ? -16.228 -5.614 -7.895 1.00 91.50 147 LYS A N 1
ATOM 1157 C CA . LYS A 1 147 ? -16.274 -6.167 -6.532 1.00 91.50 147 LYS A CA 1
ATOM 1158 C C . LYS A 1 147 ? -15.059 -7.044 -6.259 1.00 91.50 147 LYS A C 1
ATOM 1160 O O . LYS A 1 147 ? -14.475 -7.548 -7.217 1.00 91.50 147 LYS A O 1
ATOM 1165 N N . ASP A 1 148 ? -14.730 -7.210 -4.979 1.00 89.88 148 ASP A N 1
ATOM 1166 C CA . ASP A 1 148 ? -13.671 -8.101 -4.479 1.00 89.88 148 ASP A CA 1
ATOM 1167 C C . ASP A 1 148 ? -12.353 -7.928 -5.253 1.00 89.88 148 ASP A C 1
ATOM 1169 O O . ASP A 1 148 ? -11.783 -8.860 -5.820 1.00 89.88 148 ASP A O 1
ATOM 1173 N N . VAL A 1 149 ? -11.915 -6.674 -5.357 1.00 89.00 149 VAL A N 1
ATOM 1174 C CA . VAL A 1 149 ? -10.761 -6.279 -6.159 1.00 89.00 149 VAL A CA 1
ATOM 1175 C C . VAL A 1 149 ? -9.492 -6.501 -5.348 1.00 89.00 149 VAL A C 1
ATOM 1177 O O . VAL A 1 149 ? -9.180 -5.708 -4.465 1.00 89.00 149 VAL A O 1
ATOM 1180 N N . ASP A 1 150 ? -8.775 -7.578 -5.656 1.00 90.56 150 ASP A N 1
ATOM 1181 C CA . ASP A 1 150 ? -7.448 -7.863 -5.108 1.00 90.56 150 ASP A CA 1
ATOM 1182 C C . ASP A 1 150 ? -6.383 -6.985 -5.785 1.00 90.56 150 ASP A C 1
ATOM 1184 O O . ASP A 1 150 ? -6.255 -6.975 -7.016 1.00 90.56 150 ASP A O 1
ATOM 1188 N N . LEU A 1 151 ? -5.660 -6.207 -4.980 1.00 89.25 151 LEU A N 1
ATOM 1189 C CA . LEU A 1 151 ? -4.750 -5.160 -5.427 1.00 89.25 151 LEU A CA 1
ATOM 1190 C C . LEU A 1 151 ? -3.404 -5.251 -4.709 1.00 89.25 151 LEU A C 1
ATOM 1192 O O . LEU A 1 151 ? -3.316 -5.415 -3.491 1.00 89.25 151 LEU A O 1
ATOM 1196 N N . ILE A 1 152 ? -2.338 -5.069 -5.491 1.00 90.00 152 ILE A N 1
ATOM 1197 C CA . ILE A 1 152 ? -0.977 -4.880 -4.991 1.00 90.00 152 ILE A CA 1
ATOM 1198 C C . ILE A 1 152 ? -0.492 -3.520 -5.477 1.00 90.00 152 ILE A C 1
ATOM 1200 O O . ILE A 1 152 ? 0.015 -3.380 -6.593 1.00 90.00 152 ILE A O 1
ATOM 1204 N N . ASP A 1 153 ? -0.637 -2.521 -4.616 1.00 88.25 153 ASP A N 1
ATOM 1205 C CA . ASP A 1 153 ? -0.194 -1.165 -4.894 1.00 88.25 153 ASP A CA 1
ATOM 1206 C C . ASP A 1 153 ? 1.295 -1.017 -4.633 1.00 88.25 153 ASP A C 1
ATOM 1208 O O . ASP A 1 153 ? 1.838 -1.513 -3.642 1.00 88.25 153 ASP A O 1
ATOM 1212 N N . ILE A 1 154 ? 1.957 -0.282 -5.523 1.00 89.31 154 ILE A N 1
ATOM 1213 C CA . ILE A 1 154 ? 3.386 -0.012 -5.421 1.00 89.31 154 ILE A CA 1
ATOM 1214 C C . ILE A 1 154 ? 3.595 1.484 -5.242 1.00 89.31 154 ILE A C 1
ATOM 1216 O O . ILE A 1 154 ? 3.298 2.278 -6.140 1.00 89.31 154 ILE A O 1
ATOM 1220 N N . SER A 1 155 ? 4.173 1.860 -4.105 1.00 90.38 155 SER A N 1
ATOM 1221 C CA . SER A 1 155 ? 4.632 3.223 -3.860 1.00 90.38 155 SER A CA 1
ATOM 1222 C C . SER A 1 155 ? 6.152 3.287 -3.776 1.00 90.38 155 SER A C 1
ATOM 1224 O O . SER A 1 155 ? 6.825 2.387 -3.260 1.00 90.38 155 SER A O 1
ATOM 1226 N N . LEU A 1 156 ? 6.695 4.373 -4.323 1.00 90.00 156 LEU A N 1
ATOM 1227 C CA . LEU A 1 156 ? 8.118 4.671 -4.334 1.00 90.00 156 LEU A CA 1
ATOM 1228 C C . LEU A 1 156 ? 8.373 5.931 -3.522 1.00 90.00 156 LEU A C 1
ATOM 1230 O O . LEU A 1 156 ? 7.713 6.954 -3.713 1.00 90.00 156 LEU A O 1
ATOM 1234 N N . GLN A 1 157 ? 9.359 5.880 -2.638 1.00 88.56 157 GLN A N 1
ATOM 1235 C CA . GLN A 1 157 ? 9.725 7.029 -1.814 1.00 88.56 157 GLN A CA 1
ATOM 1236 C C . GLN A 1 157 ? 11.180 6.946 -1.373 1.00 88.56 157 GLN A C 1
ATOM 1238 O O . GLN A 1 157 ? 11.755 5.864 -1.271 1.00 88.56 157 GLN A O 1
ATOM 1243 N N . LYS A 1 158 ? 11.778 8.097 -1.076 1.00 85.56 158 LYS A N 1
ATOM 1244 C CA . LYS A 1 158 ? 13.070 8.146 -0.389 1.00 85.56 158 LYS A CA 1
ATOM 1245 C C . LYS A 1 158 ? 12.831 8.196 1.106 1.00 85.56 158 LYS A C 1
ATOM 1247 O O . LYS A 1 158 ? 11.928 8.892 1.559 1.00 85.56 158 LYS A O 1
ATOM 1252 N N . MET A 1 159 ? 13.672 7.502 1.863 1.00 75.06 159 MET A N 1
ATOM 1253 C CA . MET A 1 159 ? 13.473 7.384 3.304 1.00 75.06 159 MET A CA 1
ATOM 1254 C C . MET A 1 159 ? 13.606 8.718 4.043 1.00 75.06 159 MET A C 1
ATOM 1256 O O . MET A 1 159 ? 12.954 8.931 5.057 1.00 75.06 159 MET A O 1
ATOM 1260 N N . GLY A 1 160 ? 14.425 9.641 3.535 1.00 68.75 160 GLY A N 1
ATOM 1261 C CA . GLY A 1 160 ? 14.781 10.850 4.274 1.00 68.75 160 GLY A CA 1
ATOM 1262 C C . GLY A 1 160 ? 15.861 10.575 5.326 1.00 6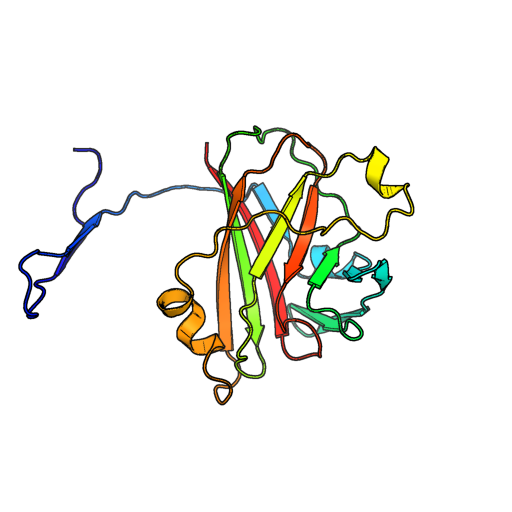8.75 160 GLY A C 1
ATOM 1263 O O . GLY A 1 160 ? 16.554 9.565 5.275 1.00 68.75 160 GLY A O 1
ATOM 1264 N N . SER A 1 161 ? 16.093 11.523 6.234 1.00 63.84 161 SER A N 1
ATOM 1265 C CA . SER A 1 161 ? 17.222 11.496 7.183 1.00 63.84 161 SER A CA 1
ATOM 1266 C C . SER A 1 161 ? 16.979 10.718 8.484 1.00 63.84 161 SER A C 1
ATOM 1268 O O . SER A 1 161 ? 17.873 10.679 9.325 1.00 63.84 161 SER A O 1
ATOM 1270 N N . GLY A 1 162 ? 15.801 10.132 8.695 1.00 65.38 162 GLY A N 1
ATOM 1271 C CA . GLY A 1 162 ? 15.417 9.522 9.969 1.00 65.38 162 GLY A CA 1
ATOM 1272 C C . GLY A 1 162 ? 15.526 8.003 9.984 1.00 65.38 162 GLY A C 1
ATOM 1273 O O . GLY A 1 162 ? 15.139 7.316 9.043 1.00 65.38 162 GLY A O 1
ATOM 1274 N N . LYS A 1 163 ? 16.025 7.489 11.113 1.00 72.44 163 LYS A N 1
ATOM 1275 C CA . LYS A 1 163 ? 16.058 6.054 11.441 1.00 72.44 163 LYS A CA 1
ATOM 1276 C C . LYS A 1 163 ? 14.704 5.527 11.917 1.00 72.44 163 LYS A C 1
ATOM 1278 O O . LYS A 1 163 ? 14.454 4.331 11.814 1.00 72.44 163 LYS A O 1
ATOM 1283 N N . SER A 1 164 ? 13.881 6.424 12.455 1.00 79.62 164 SER A N 1
ATOM 1284 C CA . SER A 1 164 ? 12.559 6.165 13.016 1.00 79.62 164 SER A CA 1
ATOM 1285 C C . SER A 1 164 ? 11.498 6.600 12.025 1.00 79.62 164 SER A C 1
ATOM 1287 O O . SER A 1 164 ? 11.493 7.747 11.573 1.00 79.62 164 SER A O 1
ATOM 1289 N N . VAL A 1 165 ? 10.618 5.681 11.659 1.00 83.75 165 VAL A N 1
ATOM 1290 C CA . VAL A 1 165 ? 9.728 5.861 10.519 1.00 83.75 165 VAL A CA 1
ATOM 1291 C C . VAL A 1 165 ? 8.313 5.467 10.873 1.00 83.75 165 VAL A C 1
ATOM 1293 O O . VAL A 1 165 ? 8.070 4.440 11.501 1.00 83.75 165 VAL A O 1
ATOM 1296 N N . LEU A 1 166 ? 7.383 6.299 10.430 1.00 85.88 166 LEU A N 1
ATOM 1297 C CA . LEU A 1 166 ? 5.959 6.087 10.573 1.00 85.88 166 LEU A CA 1
ATOM 1298 C C . LEU A 1 166 ? 5.415 5.399 9.323 1.00 85.88 166 LEU A C 1
ATOM 1300 O O . LEU A 1 166 ? 5.664 5.863 8.208 1.00 85.88 166 LEU A O 1
ATOM 1304 N N . PHE A 1 167 ? 4.665 4.315 9.504 1.00 88.75 167 PHE A N 1
ATOM 1305 C CA . PHE A 1 167 ? 3.948 3.658 8.415 1.00 88.75 167 PHE A CA 1
ATOM 1306 C C . PHE A 1 167 ? 2.545 4.250 8.285 1.00 88.75 167 PHE A C 1
ATOM 1308 O O . PHE A 1 167 ? 1.774 4.244 9.244 1.00 88.75 167 PHE A O 1
ATOM 1315 N N . CYS 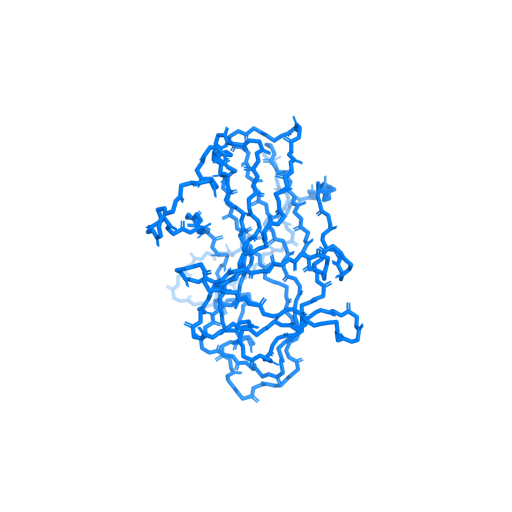A 1 168 ? 2.217 4.746 7.096 1.00 87.69 168 CYS A N 1
ATOM 1316 C CA . CYS A 1 168 ? 0.934 5.359 6.788 1.00 87.69 168 CYS A CA 1
ATOM 1317 C C . CYS A 1 168 ? 0.294 4.704 5.571 1.00 87.69 168 CYS A C 1
ATOM 1319 O O . CYS A 1 168 ? 0.965 4.183 4.688 1.00 87.69 168 CYS A O 1
ATOM 1321 N N . MET A 1 169 ? -1.023 4.765 5.518 1.00 87.31 169 MET A N 1
ATOM 1322 C CA . MET A 1 169 ? -1.852 4.291 4.425 1.00 87.31 169 MET A CA 1
ATOM 1323 C C . MET A 1 169 ? -2.789 5.422 4.020 1.00 87.31 169 MET A C 1
ATOM 1325 O O . MET A 1 169 ? -3.308 6.142 4.876 1.00 87.31 169 MET A O 1
ATOM 1329 N N . LYS A 1 170 ? -2.993 5.594 2.718 1.00 82.69 170 LYS A N 1
ATOM 1330 C CA . LYS A 1 170 ? -3.805 6.662 2.133 1.00 82.69 170 LYS A CA 1
ATOM 1331 C C . LYS A 1 170 ? -4.763 6.088 1.107 1.00 82.69 170 LYS A C 1
ATOM 1333 O O . LYS A 1 170 ? -4.433 5.128 0.422 1.00 82.69 170 LYS A O 1
ATOM 1338 N N . GLY A 1 171 ? -5.920 6.724 0.985 1.00 76.44 171 GLY A N 1
ATOM 1339 C CA . GLY A 1 171 ? -6.972 6.371 0.039 1.00 76.44 171 GLY A CA 1
ATOM 1340 C C . GLY A 1 171 ? -8.282 6.067 0.752 1.00 76.44 171 GLY A C 1
ATOM 1341 O O . GLY A 1 171 ? -8.384 6.186 1.973 1.00 76.44 171 GLY A O 1
ATOM 1342 N N . LYS A 1 172 ? -9.295 5.630 -0.000 1.00 66.56 172 LYS A N 1
ATOM 1343 C CA . LYS A 1 172 ? -10.551 5.112 0.576 1.00 66.56 172 LYS A CA 1
ATOM 1344 C C . LYS A 1 172 ? -10.402 3.670 1.097 1.00 66.56 172 LYS A C 1
ATOM 1346 O O . LYS A 1 172 ? -11.315 2.859 0.992 1.00 66.56 172 LYS A O 1
ATOM 1351 N N . LEU A 1 173 ? -9.244 3.380 1.694 1.00 60.84 173 LEU A N 1
ATOM 1352 C CA . LEU A 1 173 ? -8.997 2.195 2.520 1.00 60.84 173 LEU A CA 1
ATOM 1353 C C . LEU A 1 173 ? -9.868 2.190 3.780 1.00 60.84 173 LEU A C 1
ATOM 1355 O O . LEU A 1 173 ? -10.068 1.150 4.401 1.00 60.84 173 LEU A O 1
ATOM 1359 N N . PHE A 1 174 ? -10.378 3.364 4.141 1.00 64.75 174 PHE A N 1
ATOM 1360 C CA . PHE A 1 174 ? -11.121 3.644 5.357 1.00 64.75 174 PHE A CA 1
ATOM 1361 C C . PHE A 1 174 ? -12.596 3.864 5.011 1.00 64.75 174 PHE A C 1
ATOM 1363 O O . PHE A 1 174 ? -12.886 4.466 3.978 1.00 64.75 174 PHE A O 1
ATOM 1370 N N . GLU A 1 175 ? -13.489 3.377 5.880 1.00 64.12 175 GLU A N 1
ATOM 1371 C CA . GLU A 1 175 ? -14.922 3.058 5.650 1.00 64.12 175 GLU A CA 1
ATOM 1372 C C . GLU A 1 175 ? -15.179 1.598 5.233 1.00 64.12 175 GLU A C 1
ATOM 1374 O O . GLU A 1 175 ? -16.067 1.312 4.432 1.00 64.12 175 GLU A O 1
ATOM 1379 N N . ASP A 1 176 ? -14.416 0.647 5.784 1.00 73.06 176 ASP A N 1
ATOM 1380 C CA . ASP A 1 176 ? -14.740 -0.791 5.733 1.00 73.06 176 ASP A CA 1
ATOM 1381 C C . ASP A 1 176 ? -14.700 -1.443 4.333 1.00 73.06 176 ASP A C 1
ATOM 1383 O O . ASP A 1 176 ? -15.026 -2.629 4.166 1.00 73.06 176 ASP A O 1
ATOM 1387 N N . ASN A 1 177 ? -14.260 -0.671 3.332 1.00 83.81 177 ASN A N 1
ATOM 1388 C CA . ASN A 1 177 ? -14.187 -1.065 1.932 1.00 83.81 177 ASN A CA 1
ATOM 1389 C C . ASN A 1 177 ? -12.955 -1.903 1.599 1.00 83.81 177 ASN A C 1
ATOM 1391 O O . ASN A 1 177 ? -12.970 -2.543 0.562 1.00 83.81 177 ASN A O 1
ATOM 1395 N N . SER A 1 178 ? -11.914 -1.909 2.432 1.00 87.56 178 SER A N 1
ATOM 1396 C CA . SER A 1 178 ? -10.677 -2.635 2.147 1.00 87.56 178 SER A CA 1
ATOM 1397 C C . SER A 1 178 ? -10.309 -3.586 3.277 1.00 87.56 178 SER A C 1
ATOM 1399 O O . SER A 1 178 ? -10.245 -3.191 4.440 1.00 87.56 178 SER A O 1
ATOM 1401 N N . LEU A 1 179 ? -10.010 -4.830 2.917 1.00 91.62 179 LEU A N 1
ATOM 1402 C CA . LEU A 1 179 ? -9.316 -5.793 3.757 1.00 91.62 179 LEU A CA 1
ATOM 1403 C C . LEU A 1 179 ? -7.814 -5.694 3.477 1.00 91.62 179 LEU A C 1
ATOM 1405 O O . LEU A 1 179 ? -7.383 -5.919 2.355 1.00 91.62 179 LEU A O 1
ATOM 1409 N N . ILE A 1 180 ? -7.018 -5.338 4.477 1.00 91.56 180 ILE A N 1
ATOM 1410 C CA . ILE A 1 180 ? -5.571 -5.149 4.336 1.00 91.56 180 ILE A CA 1
ATOM 1411 C C . ILE A 1 180 ? -4.866 -6.440 4.740 1.00 91.56 180 ILE A C 1
ATOM 1413 O O . ILE A 1 180 ? -4.909 -6.818 5.911 1.00 91.56 180 ILE A O 1
ATOM 1417 N N . GLU A 1 181 ? -4.200 -7.097 3.797 1.00 92.81 181 GLU A N 1
ATOM 1418 C CA . GLU A 1 181 ? -3.539 -8.386 4.038 1.00 92.81 181 GLU A CA 1
ATOM 1419 C C . GLU A 1 181 ? -2.089 -8.212 4.495 1.00 92.81 181 GLU A C 1
ATOM 1421 O O . GLU A 1 181 ? -1.594 -8.958 5.344 1.00 92.81 181 GLU A O 1
ATOM 1426 N N . GLY A 1 182 ? -1.405 -7.183 3.987 1.00 92.75 182 GLY A N 1
ATOM 1427 C CA . GLY A 1 182 ? -0.053 -6.886 4.430 1.00 92.75 182 GLY A CA 1
ATOM 1428 C C . GLY A 1 182 ? 0.651 -5.784 3.657 1.00 92.75 182 GLY A C 1
ATOM 1429 O O . GLY A 1 182 ? 0.182 -5.282 2.637 1.00 92.75 182 GLY A O 1
ATOM 1430 N N . ALA A 1 183 ? 1.837 -5.432 4.143 1.00 93.38 183 ALA A N 1
ATOM 1431 C CA . ALA A 1 183 ? 2.755 -4.555 3.434 1.00 93.38 183 ALA A CA 1
ATOM 1432 C C . ALA A 1 183 ? 4.179 -5.109 3.476 1.00 93.38 183 ALA A C 1
ATOM 1434 O O . ALA A 1 183 ? 4.655 -5.586 4.508 1.00 93.38 183 ALA A O 1
ATOM 1435 N N . LYS A 1 184 ? 4.887 -5.031 2.351 1.00 94.12 184 LYS A N 1
ATOM 1436 C CA . LYS A 1 184 ? 6.304 -5.390 2.249 1.00 94.12 184 LYS A CA 1
ATOM 1437 C C . LYS A 1 184 ? 7.101 -4.171 1.842 1.00 94.12 184 LYS A C 1
ATOM 1439 O O . LYS A 1 184 ? 6.749 -3.486 0.887 1.00 94.12 184 LYS A O 1
ATOM 1444 N N . VAL A 1 185 ? 8.191 -3.934 2.552 1.00 91.50 185 VAL A N 1
ATOM 1445 C CA . VAL A 1 185 ? 9.100 -2.823 2.287 1.00 91.50 185 VAL A CA 1
ATOM 1446 C C . VAL A 1 185 ? 10.402 -3.388 1.754 1.00 91.50 185 VAL A C 1
ATOM 1448 O O . VAL A 1 185 ? 10.941 -4.334 2.328 1.00 91.50 185 VAL A O 1
ATOM 1451 N N . PHE A 1 186 ? 10.927 -2.796 0.690 1.00 91.31 186 PHE A N 1
ATOM 1452 C CA . PHE A 1 186 ? 12.211 -3.154 0.101 1.00 91.31 186 PHE A CA 1
ATOM 1453 C C . PHE A 1 186 ? 13.104 -1.924 0.020 1.00 91.31 186 PHE A C 1
ATOM 1455 O O . PHE A 1 186 ? 12.640 -0.854 -0.372 1.00 91.31 186 PHE A O 1
ATOM 1462 N N . ASN A 1 187 ? 14.388 -2.118 0.322 1.00 88.81 187 ASN A N 1
ATOM 1463 C CA . ASN A 1 187 ? 15.415 -1.100 0.160 1.00 88.81 187 ASN A CA 1
ATOM 1464 C C . ASN A 1 187 ? 16.226 -1.355 -1.116 1.00 88.81 187 ASN A C 1
ATOM 1466 O O . ASN A 1 187 ? 16.846 -2.412 -1.231 1.00 88.81 187 ASN A O 1
ATOM 1470 N N . TRP A 1 188 ? 16.276 -0.394 -2.035 1.00 86.69 188 TRP A N 1
ATOM 1471 C CA . TRP A 1 188 ? 17.171 -0.422 -3.192 1.00 86.69 188 TRP A CA 1
ATOM 1472 C C . TRP A 1 188 ? 18.254 0.645 -3.048 1.00 86.69 188 TRP A C 1
ATOM 1474 O O . TRP A 1 188 ? 17.955 1.840 -2.950 1.00 86.69 188 TRP A O 1
ATOM 1484 N N . LYS A 1 189 ? 19.502 0.180 -3.070 1.00 82.50 189 LYS A N 1
ATOM 1485 C CA . LYS A 1 189 ? 20.716 0.994 -2.990 1.00 82.50 189 LYS A CA 1
ATOM 1486 C C . LYS A 1 189 ? 21.183 1.423 -4.380 1.00 82.50 189 LYS A C 1
ATOM 1488 O O . LYS A 1 189 ? 21.080 0.599 -5.320 1.00 82.50 189 LYS A O 1
#

Radius of gyration: 18.33 Å; chains: 1; bounding box: 43×34×58 Å